Protein AF-0000000082937494 (afdb_homodimer)

Radius of gyration: 24.28 Å; Cα contacts (8 Å, |Δi|>4): 552; chains: 2; bounding box: 43×97×60 Å

Solvent-accessible surface area (backbone atoms only — not comparable to full-atom values): 18498 Å² total; per-residue (Å²): 110,79,41,78,42,76,60,49,74,92,43,45,63,24,52,50,42,45,44,39,56,51,49,50,72,43,12,52,81,70,67,52,70,48,47,96,59,35,40,68,70,65,92,66,58,65,48,50,74,67,40,88,44,36,46,44,23,34,29,29,44,80,91,34,70,41,35,35,41,25,39,28,54,44,82,95,50,98,32,40,33,31,66,72,49,75,47,65,39,64,50,51,54,91,68,55,49,62,53,56,50,50,52,52,56,48,69,76,51,73,40,35,36,42,43,71,33,59,64,83,40,55,67,57,45,54,49,49,53,52,44,50,33,64,74,45,73,60,56,59,49,73,49,66,49,98,81,51,22,45,34,40,36,39,66,70,52,86,67,75,74,76,63,81,126,109,79,43,78,42,76,60,50,75,91,42,46,62,25,51,51,42,44,44,38,56,52,48,50,71,43,12,53,83,71,67,52,68,49,47,94,58,35,40,69,71,66,91,66,58,65,47,50,73,68,40,88,44,35,47,43,23,36,28,29,44,79,89,34,71,40,35,36,41,25,38,29,54,43,81,95,49,98,33,40,33,33,65,74,47,75,48,66,38,64,50,50,53,92,67,55,49,62,52,54,49,50,51,51,56,48,69,74,51,73,38,33,35,42,43,72,32,60,64,84,40,56,69,57,43,54,50,49,53,54,45,49,33,64,72,45,72,61,55,59,49,74,50,66,49,96,82,51,22,45,35,40,36,40,67,70,51,86,67,75,72,78,62,79,126

Secondary structure (DSSP, 8-state):
-EEEEEPPGGGHHHHHHHHHHHHHHHHHHHTPPP-TTS----TTTTHHHH-TTEEEEEEEETTEEEEEEEEEE-TTSS-SEEEEEEEE-GGGTTTTHHHHHHHHHHHHS-SEEEEEE-TT-HHHHHHHHHHHHHHTTT--EEEE-TT--EEEEEE-S--TT----/-EEEEEPPGGGHHHHHHHHHHHHHHHHHHHTPPP-TTS----TTTTHHHH-TTEEEEEEEETTEEEEEEEEEE-SSSS-SEEEEEEEE-GGGTTTTHHHHHHHHHHHHS-SEEEEEE-TT-HHHHHHHHHHHHHHTTT--EEEE-TT--EEEEEE-S--TT----

pLDDT: mean 93.08, std 11.97, range [28.56, 98.88]

Sequence (330 aa):
MVQLREVMVKEKEVLANLLEYYVYEFSPILKLDVSSEGKYGFNRIDDYFINPNLHPYFIIYDGNIAGFSIVERVLDKEFDFRIDQFFILKRYGSLGLGHDAALKSFDLYRGKWKITQTETNYRAQSFWRKTIKLYTDNKFEEYYDEQRRSVQTFVNMEIEGEKVCMVQLREVMVKEKEVLANLLEYYVYEFSPILKLDVSSEGKYGFNRIDDYFINPNLHPYFIIYDGNIAGFSIVERVLDKEFDFRIDQFFILKRYGSLGLGHDAALKSFDLYRGKWKITQTETNYRAQSFWRKTIKLYTDNKFEEYYDEQRRSVQTFVNMEIEGEKVC

Structure (mmCIF, N/CA/C/O backbone):
data_AF-0000000082937494-model_v1
#
loop_
_entity.id
_entity.type
_entity.pdbx_description
1 polymer 'GNAT family N-acetyltransferase'
#
loop_
_atom_site.group_PDB
_atom_site.id
_atom_site.type_symbol
_atom_site.label_atom_id
_atom_site.label_alt_id
_atom_site.label_comp_id
_atom_site.label_asym_id
_atom_site.label_entity_id
_atom_site.label_seq_id
_atom_site.pdbx_PDB_ins_code
_atom_site.Cartn_x
_atom_site.Cartn_y
_atom_site.Cartn_z
_atom_site.occupancy
_atom_site.B_iso_or_equiv
_atom_site.auth_seq_id
_atom_site.auth_comp_id
_atom_site.auth_asym_id
_atom_site.auth_atom_id
_atom_site.pdbx_PDB_model_num
ATOM 1 N N . MET A 1 1 ? 17.109 14.977 6.719 1 86.69 1 MET A N 1
ATOM 2 C CA . MET A 1 1 ? 16.172 15.852 7.422 1 86.69 1 MET A CA 1
ATOM 3 C C . MET A 1 1 ? 14.836 15.922 6.684 1 86.69 1 MET A C 1
ATOM 5 O O . MET A 1 1 ? 14.797 15.836 5.453 1 86.69 1 MET A O 1
ATOM 9 N N . VAL A 1 2 ? 13.688 16 7.363 1 95 2 VAL A N 1
ATOM 10 C CA . VAL A 1 2 ? 12.344 16.047 6.801 1 95 2 VAL A CA 1
ATOM 11 C C . VAL A 1 2 ? 12.023 17.453 6.32 1 95 2 VAL A C 1
ATOM 13 O O . VAL A 1 2 ? 12.336 18.438 7.004 1 95 2 VAL A O 1
ATOM 16 N N . GLN A 1 3 ? 11.523 17.562 5.133 1 97.19 3 GLN A N 1
ATOM 17 C CA . GLN A 1 3 ? 11.062 18.828 4.574 1 97.19 3 GLN A CA 1
ATOM 18 C C . GLN A 1 3 ? 9.633 18.703 4.047 1 97.19 3 GLN A C 1
ATOM 20 O O . GLN A 1 3 ? 9.227 17.641 3.588 1 97.19 3 GLN A O 1
ATOM 25 N N . LEU A 1 4 ? 8.898 19.797 4.207 1 98.5 4 LEU A N 1
ATOM 26 C CA . LEU A 1 4 ? 7.594 19.891 3.557 1 98.5 4 LEU A CA 1
ATOM 27 C C . LEU A 1 4 ? 7.668 20.797 2.334 1 98.5 4 LEU A C 1
ATOM 29 O O . LEU A 1 4 ? 8.148 21.938 2.424 1 98.5 4 LEU A O 1
ATOM 33 N N . ARG A 1 5 ? 7.27 20.266 1.233 1 98.62 5 ARG A N 1
ATOM 34 C CA . ARG A 1 5 ? 7.23 21.047 -0.001 1 98.62 5 ARG A CA 1
ATOM 35 C C . ARG A 1 5 ? 5.816 21.094 -0.569 1 98.62 5 ARG A C 1
ATOM 37 O O . ARG A 1 5 ? 5.195 20.062 -0.804 1 98.62 5 ARG A O 1
ATOM 44 N N . GLU A 1 6 ? 5.379 22.297 -0.806 1 98.44 6 GLU A N 1
ATOM 45 C CA . GLU A 1 6 ? 4.027 22.453 -1.338 1 98.44 6 GLU A CA 1
ATOM 46 C C . GLU A 1 6 ? 3.861 21.703 -2.65 1 98.44 6 GLU A C 1
ATOM 48 O O . GLU A 1 6 ? 4.754 21.703 -3.498 1 98.44 6 GLU A O 1
ATOM 53 N N . VAL A 1 7 ? 2.74 21.062 -2.83 1 98.75 7 VAL A N 1
ATOM 54 C CA . VAL A 1 7 ? 2.432 20.359 -4.074 1 98.75 7 VAL A CA 1
ATOM 55 C C . VAL A 1 7 ? 1.873 21.344 -5.098 1 98.75 7 VAL A C 1
ATOM 57 O O . VAL A 1 7 ? 0.849 21.984 -4.855 1 98.75 7 VAL A O 1
ATOM 60 N N . MET A 1 8 ? 2.531 21.438 -6.164 1 97.81 8 MET A N 1
ATOM 61 C CA . MET A 1 8 ? 2.051 22.312 -7.23 1 97.81 8 MET A CA 1
ATOM 62 C C . MET A 1 8 ? 0.963 21.625 -8.055 1 97.81 8 MET A C 1
ATOM 64 O O . MET A 1 8 ? 0.886 20.391 -8.078 1 97.81 8 MET A O 1
ATOM 68 N N . VAL A 1 9 ? 0.19 22.422 -8.719 1 97.75 9 VAL A N 1
ATOM 69 C CA . VAL A 1 9 ? -0.911 21.891 -9.516 1 97.75 9 VAL A CA 1
ATOM 70 C C . VAL A 1 9 ? -0.372 20.922 -10.57 1 97.75 9 VAL A C 1
ATOM 72 O O . VAL A 1 9 ? -0.996 19.906 -10.859 1 97.75 9 VAL A O 1
ATOM 75 N N . LYS A 1 10 ? 0.76 21.203 -11.156 1 97.94 10 LYS A N 1
ATOM 76 C CA . LYS A 1 10 ? 1.356 20.359 -12.188 1 97.94 10 LYS A CA 1
ATOM 77 C C . LYS A 1 10 ? 1.769 19 -11.617 1 97.94 10 LYS A C 1
ATOM 79 O O . LYS A 1 10 ? 2.061 18.078 -12.367 1 97.94 10 LYS A O 1
ATOM 84 N N . GLU A 1 11 ? 1.86 18.875 -10.273 1 98.56 11 GLU A N 1
ATOM 85 C CA . GLU A 1 11 ? 2.26 17.641 -9.609 1 98.56 11 GLU A CA 1
ATOM 86 C C . GLU A 1 11 ? 1.046 16.891 -9.086 1 98.56 11 GLU A C 1
ATOM 88 O O . GLU A 1 11 ? 1.188 15.953 -8.289 1 98.56 11 GLU A O 1
ATOM 93 N N . LYS A 1 12 ? -0.139 17.281 -9.555 1 98.38 12 LYS A N 1
ATOM 94 C CA . LYS A 1 12 ? -1.383 16.656 -9.109 1 98.38 12 LYS A CA 1
ATOM 95 C C . LYS A 1 12 ? -1.35 15.148 -9.312 1 98.38 12 LYS A C 1
ATOM 97 O O . LYS A 1 12 ? -1.781 14.391 -8.438 1 98.38 12 LYS A O 1
ATOM 102 N N . GLU A 1 13 ? -0.812 14.758 -10.43 1 98.06 13 GLU A N 1
ATOM 103 C CA . GLU A 1 13 ? -0.786 13.328 -10.734 1 98.06 13 GLU A CA 1
ATOM 104 C C . GLU A 1 13 ? 0.157 12.586 -9.797 1 98.06 13 GLU A C 1
ATOM 106 O O . GLU A 1 1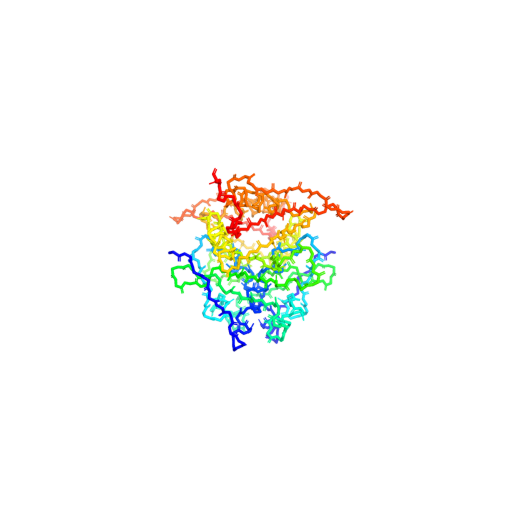3 ? -0.091 11.422 -9.453 1 98.06 13 GLU A O 1
ATOM 111 N N . VAL A 1 14 ? 1.253 13.219 -9.398 1 98.69 14 VAL A N 1
ATOM 112 C CA . VAL A 1 14 ? 2.172 12.625 -8.43 1 98.69 14 VAL A CA 1
ATOM 113 C C . VAL A 1 14 ? 1.444 12.375 -7.109 1 98.69 14 VAL A C 1
ATOM 115 O O . VAL A 1 14 ? 1.52 11.281 -6.547 1 98.69 14 VAL A O 1
ATOM 118 N N . LEU A 1 15 ? 0.701 13.398 -6.676 1 98.81 15 LEU A N 1
ATOM 119 C CA . LEU A 1 15 ? -0.072 13.25 -5.449 1 98.81 15 LEU A CA 1
ATOM 120 C C . LEU A 1 15 ? -1.134 12.172 -5.598 1 98.81 15 LEU A C 1
ATOM 122 O O . LEU A 1 15 ? -1.359 11.383 -4.672 1 98.81 15 LEU A O 1
ATOM 126 N N . ALA A 1 16 ? -1.762 12.125 -6.742 1 98.62 16 ALA A N 1
ATOM 127 C CA . ALA A 1 16 ? -2.773 11.102 -7.008 1 98.62 16 ALA A CA 1
ATOM 128 C C . ALA A 1 16 ? -2.191 9.703 -6.859 1 98.62 16 ALA A C 1
ATOM 130 O O . ALA A 1 16 ? -2.83 8.812 -6.293 1 98.62 16 ALA A O 1
ATOM 131 N N . ASN A 1 17 ? -1.01 9.531 -7.355 1 98.56 17 ASN A N 1
ATOM 132 C CA . ASN A 1 17 ? -0.353 8.227 -7.254 1 98.56 17 ASN A CA 1
ATOM 133 C C . ASN A 1 17 ? -0.04 7.871 -5.805 1 98.56 17 ASN A C 1
ATOM 135 O O . ASN A 1 17 ? -0.198 6.719 -5.398 1 98.56 17 ASN A O 1
ATOM 139 N N . LEU A 1 18 ? 0.341 8.836 -5.035 1 98.81 18 LEU A N 1
ATOM 140 C CA . LEU A 1 18 ? 0.588 8.594 -3.617 1 98.81 18 LEU A CA 1
ATOM 141 C C . LEU A 1 18 ? -0.712 8.289 -2.883 1 98.81 18 LEU A C 1
ATOM 143 O O . LEU A 1 18 ? -0.735 7.445 -1.981 1 98.81 18 LEU A O 1
ATOM 147 N N . LEU A 1 19 ? -1.746 8.984 -3.295 1 98.62 19 LEU A N 1
ATOM 148 C CA . LEU A 1 19 ? -3.041 8.789 -2.652 1 98.62 19 LEU A CA 1
ATOM 149 C C . LEU A 1 19 ? -3.561 7.375 -2.898 1 98.62 19 LEU A C 1
ATOM 151 O O . LEU A 1 19 ? -4.332 6.844 -2.096 1 98.62 19 LEU A O 1
ATOM 155 N N . GLU A 1 20 ? -3.137 6.711 -3.98 1 98.56 20 GLU A N 1
ATOM 156 C CA . GLU A 1 20 ? -3.5 5.316 -4.211 1 98.56 20 GLU A CA 1
ATOM 157 C C . GLU A 1 20 ? -2.988 4.422 -3.088 1 98.56 20 GLU A C 1
ATOM 159 O O . GLU A 1 20 ? -3.705 3.535 -2.619 1 98.56 20 GLU A O 1
ATOM 164 N N . TYR A 1 21 ? -1.752 4.617 -2.656 1 98.5 21 TYR A N 1
ATOM 165 C CA . TYR A 1 21 ? -1.196 3.83 -1.561 1 98.5 21 TYR A CA 1
ATOM 166 C C . TYR A 1 21 ? -1.92 4.129 -0.253 1 98.5 21 TYR A C 1
ATOM 168 O O . TYR A 1 21 ? -2.117 3.236 0.574 1 98.5 21 TYR A O 1
ATOM 176 N N . TYR A 1 22 ? -2.289 5.41 -0.131 1 97.56 22 TYR A N 1
ATOM 177 C CA . TYR A 1 22 ? -3.02 5.859 1.049 1 97.56 22 TYR A CA 1
ATOM 178 C C . TYR A 1 22 ? -4.359 5.137 1.167 1 97.56 22 TYR A C 1
ATOM 180 O O . TYR A 1 22 ? -4.68 4.582 2.219 1 97.56 22 TYR A O 1
ATOM 188 N N . VAL A 1 23 ? -5.086 5.148 0.111 1 97.75 23 VAL A N 1
ATOM 189 C CA . VAL A 1 23 ? -6.387 4.48 0.103 1 97.75 23 VAL A CA 1
ATOM 190 C C . VAL A 1 23 ? -6.195 2.977 0.277 1 97.75 23 VAL A C 1
ATOM 192 O O . VAL A 1 23 ? -6.957 2.328 0.997 1 97.75 23 VAL A O 1
ATOM 195 N N . TYR A 1 24 ? -5.176 2.387 -0.351 1 97.94 24 TYR A N 1
ATOM 196 C CA . TYR A 1 24 ? -4.82 0.978 -0.216 1 97.94 24 TYR A CA 1
ATOM 197 C C . TYR A 1 24 ? -4.641 0.599 1.248 1 97.94 24 TYR A C 1
ATOM 199 O O . TYR A 1 24 ? -5.168 -0.419 1.702 1 97.94 24 TYR A O 1
ATOM 207 N N . GLU A 1 25 ? -3.957 1.443 2.004 1 95.44 25 GLU A N 1
ATOM 208 C CA . GLU A 1 25 ? -3.707 1.184 3.418 1 95.44 25 GLU A CA 1
ATOM 209 C C . GLU A 1 25 ? -5.004 1.224 4.223 1 95.44 25 GLU A C 1
ATOM 211 O O . GLU A 1 25 ? -5.141 0.516 5.223 1 95.44 25 GLU A O 1
ATOM 216 N N . PHE A 1 26 ? -6.012 1.982 3.775 1 93.94 26 PHE A N 1
ATOM 217 C CA . PHE A 1 26 ? -7.262 2.145 4.512 1 93.94 26 PHE A CA 1
ATOM 218 C C . PHE A 1 26 ? -8.32 1.17 4.004 1 93.94 26 PHE A C 1
ATOM 220 O O . PHE A 1 26 ? -9.367 1 4.633 1 93.94 26 PHE A O 1
ATOM 227 N N . SER A 1 27 ? -8 0.488 2.934 1 95.44 27 SER A N 1
ATOM 228 C CA . SER A 1 27 ? -8.984 -0.337 2.24 1 95.44 27 SER A CA 1
ATOM 229 C C . SER A 1 27 ? -9.531 -1.431 3.152 1 95.44 27 SER A C 1
ATOM 231 O O . SER A 1 27 ? -10.719 -1.766 3.09 1 95.44 27 SER A O 1
ATOM 233 N N . PRO A 1 28 ? -8.766 -2.037 4.105 1 91.94 28 PRO A N 1
ATOM 234 C CA . PRO A 1 28 ? -9.375 -3.035 4.988 1 91.94 28 PRO A CA 1
ATOM 235 C C . PRO A 1 28 ? -10.414 -2.438 5.93 1 91.94 28 PRO A C 1
ATOM 237 O O . PRO A 1 28 ? -11.453 -3.055 6.18 1 91.94 28 PRO A O 1
ATOM 240 N N . ILE A 1 29 ? -10.148 -1.267 6.398 1 87.81 29 ILE A N 1
ATOM 241 C CA . ILE A 1 29 ? -11.016 -0.599 7.367 1 87.81 29 ILE A CA 1
ATOM 242 C C . ILE A 1 29 ? -12.289 -0.126 6.676 1 87.81 29 ILE A C 1
ATOM 244 O O . ILE A 1 29 ? -13.391 -0.298 7.207 1 87.81 29 ILE A O 1
ATOM 248 N N . LEU A 1 30 ? -12.195 0.387 5.512 1 90.44 30 LEU A N 1
ATOM 249 C CA . LEU A 1 30 ? -13.32 0.995 4.805 1 90.44 30 LEU A CA 1
ATOM 250 C C . LEU A 1 30 ? -13.945 0.007 3.822 1 90.44 30 LEU A C 1
ATOM 252 O O . LEU A 1 30 ? -14.945 0.315 3.178 1 90.44 30 LEU A O 1
ATOM 256 N N . LYS A 1 31 ? -13.312 -1.2 3.678 1 91.94 31 LYS A N 1
ATOM 257 C CA . LYS A 1 31 ? -13.781 -2.266 2.799 1 91.94 31 LYS A CA 1
ATOM 258 C C . LYS A 1 31 ? -13.883 -1.785 1.354 1 91.94 31 LYS A C 1
ATOM 260 O O . LYS A 1 31 ? -14.922 -1.948 0.711 1 91.94 31 LYS A O 1
ATOM 265 N N . LEU A 1 32 ? -12.828 -1.189 0.919 1 95.31 32 LEU A N 1
ATOM 266 C CA . LEU A 1 32 ? -12.781 -0.624 -0.425 1 95.31 32 LEU A CA 1
ATOM 267 C C . LEU A 1 32 ? -12.172 -1.616 -1.411 1 95.31 32 LEU A C 1
ATOM 269 O O . LEU A 1 32 ? -11.172 -2.273 -1.101 1 95.31 32 LEU A O 1
ATOM 273 N N . ASP A 1 33 ? -12.82 -1.74 -2.586 1 97 33 ASP A N 1
ATOM 274 C CA . ASP A 1 33 ? -12.297 -2.551 -3.68 1 97 33 ASP A CA 1
ATOM 275 C C . ASP A 1 33 ? -11.672 -1.675 -4.766 1 97 33 ASP A C 1
ATOM 277 O O . ASP A 1 33 ? -12.062 -0.518 -4.934 1 97 33 ASP A O 1
ATOM 281 N N . VAL A 1 34 ? -10.672 -2.25 -5.473 1 98.12 34 VAL A N 1
ATOM 282 C CA . VAL A 1 34 ? -10.148 -1.539 -6.637 1 98.12 34 VAL A CA 1
ATOM 283 C C . VAL A 1 34 ? -11.195 -1.518 -7.746 1 98.12 34 VAL A C 1
ATOM 285 O O . VAL A 1 34 ? -12.07 -2.385 -7.797 1 98.12 34 VAL A O 1
ATOM 288 N N . SER A 1 35 ? -11.109 -0.51 -8.609 1 97.56 35 SER A N 1
ATOM 289 C CA . SER A 1 35 ? -11.953 -0.421 -9.797 1 97.56 35 SER A CA 1
ATOM 290 C C . SER A 1 35 ? -11.508 -1.418 -10.859 1 97.56 35 SER A C 1
ATOM 292 O O . SER A 1 35 ? -10.562 -2.176 -10.656 1 97.56 35 SER A O 1
ATOM 294 N N . SER A 1 36 ? -12.203 -1.383 -12.016 1 96.56 36 SER A N 1
ATOM 295 C CA . SER A 1 36 ? -11.844 -2.23 -13.148 1 96.56 36 SER A CA 1
ATOM 296 C C . SER A 1 36 ? -10.477 -1.855 -13.711 1 96.56 36 SER A C 1
ATOM 298 O O . SER A 1 36 ? -9.891 -2.613 -14.492 1 96.56 36 SER A O 1
ATOM 300 N N . GLU A 1 37 ? -9.984 -0.704 -13.289 1 97.5 37 GLU A N 1
ATOM 301 C CA . GLU A 1 37 ? -8.672 -0.256 -13.75 1 97.5 37 GLU A CA 1
ATOM 302 C C . GLU A 1 37 ? -7.578 -0.662 -12.766 1 97.5 37 GLU A C 1
ATOM 304 O O . GLU A 1 37 ? -6.406 -0.332 -12.961 1 97.5 37 GLU A O 1
ATOM 309 N N . GLY A 1 38 ? -7.891 -1.352 -11.719 1 98.31 38 GLY A N 1
ATOM 310 C CA . GLY A 1 38 ? -6.914 -1.785 -10.734 1 98.31 38 GLY A CA 1
ATOM 311 C C . GLY A 1 38 ? -6.473 -0.673 -9.805 1 98.31 38 GLY A C 1
ATOM 312 O O . GLY A 1 38 ? -5.391 -0.744 -9.211 1 98.31 38 GLY A O 1
ATOM 313 N N . LYS A 1 39 ? -7.344 0.358 -9.703 1 98.31 39 LYS A N 1
ATOM 314 C CA . LYS A 1 39 ? -7.055 1.515 -8.859 1 98.31 39 LYS A CA 1
ATOM 315 C C . LYS A 1 39 ? -8.219 1.81 -7.918 1 98.31 39 LYS A C 1
ATOM 317 O O . LYS A 1 39 ? -9.352 1.387 -8.164 1 98.31 39 LYS A O 1
ATOM 322 N N . TYR A 1 40 ? -7.895 2.502 -6.895 1 97.88 40 TYR A N 1
ATOM 323 C CA . TYR A 1 40 ? -8.945 2.934 -5.98 1 97.88 40 TYR A CA 1
ATOM 324 C C . TYR A 1 40 ? -9.508 4.285 -6.398 1 97.88 40 TYR A C 1
ATOM 326 O O . TYR A 1 40 ? -10.727 4.477 -6.422 1 97.88 40 TYR A O 1
ATOM 334 N N . GLY A 1 41 ? -8.633 5.16 -6.703 1 95.62 41 GLY A N 1
ATOM 335 C CA . GLY A 1 41 ? -9.023 6.535 -6.977 1 95.62 41 GLY A CA 1
ATOM 336 C C . GLY A 1 41 ? -9.164 7.379 -5.723 1 95.62 41 GLY A C 1
ATOM 337 O O . GLY A 1 41 ? -9.109 6.855 -4.609 1 95.62 41 GLY A O 1
ATOM 338 N N . PHE A 1 42 ? -9.211 8.672 -5.969 1 95.06 42 PHE A N 1
ATOM 339 C CA . PHE A 1 42 ? -9.453 9.664 -4.93 1 95.06 42 PHE A CA 1
ATOM 340 C C . PHE A 1 42 ? -10.25 10.836 -5.477 1 95.06 42 PHE A C 1
ATOM 342 O O . PHE A 1 42 ? -9.688 11.758 -6.074 1 95.06 42 PHE A O 1
ATOM 349 N N . ASN A 1 43 ? -11.508 10.875 -5.215 1 91.56 43 ASN A N 1
ATOM 350 C CA . ASN A 1 43 ? -12.461 11.719 -5.93 1 91.56 43 ASN A CA 1
ATOM 351 C C . ASN A 1 43 ? -12.281 13.195 -5.574 1 91.56 43 ASN A C 1
ATOM 353 O O . ASN A 1 43 ? -12.602 14.07 -6.379 1 91.56 43 ASN A O 1
ATOM 357 N N . ARG A 1 44 ? -11.742 13.5 -4.445 1 94.5 44 ARG A N 1
ATOM 358 C CA . ARG A 1 44 ? -11.703 14.891 -3.99 1 94.5 44 ARG A CA 1
ATOM 359 C C . ARG A 1 44 ? -10.336 15.516 -4.27 1 94.5 44 ARG A C 1
ATOM 361 O O . ARG A 1 44 ? -10.016 16.578 -3.734 1 94.5 44 ARG A O 1
ATOM 368 N N . ILE A 1 45 ? -9.578 14.953 -5.168 1 97.06 45 ILE A N 1
ATOM 369 C CA . ILE A 1 45 ? -8.203 15.406 -5.324 1 97.06 45 ILE A CA 1
ATOM 370 C C . ILE A 1 45 ? -8.18 16.812 -5.906 1 97.06 45 ILE A C 1
ATOM 372 O O . ILE A 1 45 ? -7.328 17.641 -5.555 1 97.06 45 ILE A O 1
ATOM 376 N N . ASP A 1 46 ? -9.109 17.188 -6.762 1 97.06 46 ASP A N 1
ATOM 377 C CA . ASP A 1 46 ? -9.141 18.516 -7.379 1 97.06 46 ASP A CA 1
ATOM 378 C C . ASP A 1 46 ? -9.336 19.594 -6.324 1 97.06 46 ASP A C 1
ATOM 380 O O . ASP A 1 46 ? -8.867 20.734 -6.496 1 97.06 46 ASP A O 1
ATOM 384 N N . ASP A 1 47 ? -9.992 19.266 -5.281 1 97.69 47 ASP A N 1
ATOM 385 C CA . ASP A 1 47 ? -10.234 20.234 -4.211 1 97.69 47 ASP A CA 1
ATOM 386 C C . ASP A 1 47 ? -8.922 20.766 -3.645 1 97.69 47 ASP A C 1
ATOM 388 O O . ASP A 1 47 ? -8.852 21.906 -3.199 1 97.69 47 ASP A O 1
ATOM 392 N N . TYR A 1 48 ? -7.863 19.953 -3.73 1 98.19 48 TYR A N 1
ATOM 393 C CA . TYR A 1 48 ? -6.586 20.328 -3.129 1 98.19 48 TYR A CA 1
ATOM 394 C C . TYR A 1 48 ? -5.91 21.438 -3.926 1 98.19 48 TYR A C 1
ATOM 396 O O . TYR A 1 48 ? -4.961 22.062 -3.447 1 98.19 48 TYR A O 1
ATOM 404 N N . PHE A 1 49 ? -6.496 21.766 -5.066 1 97.62 49 PHE A N 1
ATOM 405 C CA . PHE A 1 49 ? -5.848 22.75 -5.922 1 97.62 49 PHE A CA 1
ATOM 406 C C . PHE A 1 49 ? -6.809 23.875 -6.277 1 97.62 49 PHE A C 1
ATOM 408 O O . PHE A 1 49 ? -6.41 24.875 -6.879 1 97.62 49 PHE A O 1
ATOM 415 N N . ILE A 1 50 ? -8.016 23.734 -5.902 1 97.19 50 ILE A N 1
ATOM 416 C CA . ILE A 1 50 ? -9.031 24.75 -6.191 1 97.19 50 ILE A CA 1
ATOM 417 C C . ILE A 1 50 ? -9.43 25.469 -4.902 1 97.19 50 ILE A C 1
ATOM 419 O O . ILE A 1 50 ? -9.609 26.688 -4.891 1 97.19 50 ILE A O 1
ATOM 423 N N . ASN A 1 51 ? -9.609 24.719 -3.846 1 97 51 ASN A N 1
ATOM 424 C CA . ASN A 1 51 ? -9.961 25.281 -2.541 1 97 51 ASN A CA 1
ATOM 425 C C . ASN A 1 51 ? -8.75 25.906 -1.858 1 97 51 ASN A C 1
ATOM 427 O O . ASN A 1 51 ? -7.805 25.219 -1.488 1 97 51 ASN A O 1
ATOM 431 N N . PRO A 1 52 ? -8.766 27.203 -1.655 1 95.88 52 PRO A N 1
ATOM 432 C CA . PRO A 1 52 ? -7.602 27.891 -1.085 1 95.88 52 PRO A CA 1
ATOM 433 C C . PRO A 1 52 ? -7.363 27.531 0.38 1 95.88 52 PRO A C 1
ATOM 435 O O . PRO A 1 52 ? -6.32 27.875 0.943 1 95.88 52 PRO A O 1
ATOM 438 N N . ASN A 1 53 ? -8.273 26.812 1.045 1 96.69 53 ASN A N 1
ATOM 439 C CA . ASN A 1 53 ? -8.133 26.453 2.451 1 96.69 53 ASN A CA 1
ATOM 440 C C . ASN A 1 53 ? -7.461 25.094 2.611 1 96.69 53 ASN A C 1
ATOM 442 O O . ASN A 1 53 ? -7.195 24.656 3.732 1 96.69 53 ASN A O 1
ATOM 446 N N . LEU A 1 54 ? -7.254 24.406 1.555 1 98.06 54 LEU A N 1
ATOM 447 C CA . LEU A 1 54 ? -6.57 23.109 1.572 1 98.06 54 LEU A CA 1
ATOM 448 C C . LEU A 1 54 ? -5.148 23.25 1.035 1 98.06 54 LEU A C 1
ATOM 450 O O . LEU A 1 54 ? -4.941 23.766 -0.063 1 98.06 54 LEU A O 1
ATOM 454 N N . HIS A 1 55 ? -4.211 22.812 1.829 1 98.19 55 HIS A N 1
ATOM 455 C CA . HIS A 1 55 ? -2.799 23 1.501 1 98.19 55 HIS A CA 1
ATOM 456 C C . HIS A 1 55 ? -2.066 21.656 1.491 1 98.19 55 HIS A C 1
ATOM 458 O O . HIS A 1 55 ? -1.633 21.172 2.539 1 98.19 55 HIS A O 1
ATOM 464 N N . PRO A 1 56 ? -1.896 21.047 0.323 1 98.81 56 PRO A N 1
ATOM 465 C CA . PRO A 1 56 ? -1.158 19.781 0.236 1 98.81 56 PRO A CA 1
ATOM 466 C C . PRO A 1 56 ? 0.355 19.984 0.205 1 98.81 56 PRO A C 1
ATOM 468 O O . PRO A 1 56 ? 0.849 20.875 -0.492 1 98.81 56 PRO A O 1
ATOM 471 N N . TYR A 1 57 ? 1.055 19.188 0.974 1 98.88 57 TYR A N 1
ATOM 472 C CA . TYR A 1 57 ? 2.514 19.172 1.005 1 98.88 57 TYR A CA 1
ATOM 473 C C . TYR A 1 57 ? 3.045 17.766 0.767 1 98.88 57 TYR A C 1
ATOM 475 O O . TYR A 1 57 ? 2.494 16.797 1.283 1 98.88 57 TYR A O 1
ATOM 483 N N . PHE A 1 58 ? 4.078 17.688 -0.098 1 98.88 58 PHE A N 1
ATOM 484 C CA . PHE A 1 58 ? 4.891 16.484 -0.072 1 98.88 58 PHE A CA 1
ATOM 485 C C . PHE A 1 58 ? 5.789 16.453 1.16 1 98.88 58 PHE A C 1
ATOM 487 O O . PHE A 1 58 ? 6.34 17.484 1.554 1 98.88 58 PHE A O 1
ATOM 494 N N . ILE A 1 59 ? 5.906 15.344 1.769 1 98.44 59 ILE A N 1
ATOM 495 C CA . ILE A 1 59 ? 6.941 15.094 2.764 1 98.44 59 ILE A CA 1
ATOM 496 C C . ILE A 1 59 ? 8.195 14.562 2.076 1 98.44 59 ILE A C 1
ATOM 498 O O . ILE A 1 59 ? 8.164 13.508 1.434 1 98.44 59 ILE A O 1
ATOM 502 N N . ILE A 1 60 ? 9.273 15.312 2.182 1 98.19 60 ILE A N 1
ATOM 503 C CA . ILE A 1 60 ? 10.531 14.961 1.531 1 98.19 60 ILE A CA 1
ATOM 504 C C . ILE A 1 60 ? 11.555 14.531 2.58 1 98.19 60 ILE A C 1
ATOM 506 O O . ILE A 1 60 ? 11.742 15.211 3.594 1 98.19 60 ILE A O 1
ATOM 510 N N . TYR A 1 61 ? 12.133 13.391 2.371 1 96.69 61 TYR A N 1
ATOM 511 C CA . TYR A 1 61 ? 13.188 12.875 3.234 1 96.69 61 TYR A CA 1
ATOM 512 C C . TYR A 1 61 ? 14.422 12.5 2.424 1 96.69 61 TYR A C 1
ATOM 514 O O . TYR A 1 61 ? 14.359 11.625 1.561 1 96.69 61 TYR A O 1
ATOM 522 N N . ASP A 1 62 ? 15.516 13.141 2.695 1 93.19 62 ASP A N 1
ATOM 523 C CA . ASP A 1 62 ? 16.766 12.914 1.988 1 93.19 62 ASP A CA 1
ATOM 524 C C . ASP A 1 62 ? 16.578 13.016 0.477 1 93.19 62 ASP A C 1
ATOM 526 O O . ASP A 1 62 ? 17.016 12.141 -0.271 1 93.19 62 ASP A O 1
ATOM 530 N N . GLY A 1 63 ? 15.766 13.953 0.065 1 95.06 63 GLY A N 1
ATOM 531 C CA . GLY A 1 63 ? 15.586 14.273 -1.343 1 95.06 63 GLY A CA 1
ATOM 532 C C . GLY A 1 63 ? 14.531 13.414 -2.016 1 95.06 63 GLY A C 1
ATOM 533 O O . GLY A 1 63 ? 14.203 13.625 -3.188 1 95.06 63 GLY A O 1
ATOM 534 N N . ASN A 1 64 ? 13.953 12.453 -1.273 1 97.12 64 ASN A N 1
ATOM 535 C CA . ASN A 1 64 ? 12.945 11.555 -1.83 1 97.12 64 ASN A CA 1
ATOM 536 C C . ASN A 1 64 ? 11.562 11.828 -1.245 1 97.12 64 ASN A C 1
ATOM 538 O O . ASN A 1 64 ? 11.438 12.227 -0.083 1 97.12 64 ASN A O 1
ATOM 542 N N . ILE A 1 65 ? 10.531 11.68 -2.152 1 98.31 65 ILE A N 1
ATOM 543 C CA . ILE A 1 65 ? 9.172 11.766 -1.643 1 98.31 65 ILE A CA 1
ATOM 544 C C . ILE A 1 65 ? 8.914 10.633 -0.653 1 98.31 65 ILE A C 1
ATOM 546 O O . ILE A 1 65 ? 9.102 9.461 -0.985 1 98.31 65 ILE A O 1
ATOM 550 N N . ALA A 1 66 ? 8.5 10.984 0.563 1 98.12 66 ALA A N 1
ATOM 551 C CA . ALA A 1 66 ? 8.297 10 1.623 1 98.12 66 ALA A CA 1
ATOM 552 C C . ALA A 1 66 ? 6.836 9.969 2.064 1 98.12 66 ALA A C 1
ATOM 554 O O . ALA A 1 66 ? 6.461 9.172 2.926 1 98.12 66 ALA A O 1
ATOM 555 N N . GLY A 1 67 ? 6.02 10.82 1.521 1 98.38 67 GLY A N 1
ATOM 556 C CA . GLY A 1 67 ? 4.609 10.891 1.864 1 98.38 67 GLY A CA 1
ATOM 557 C C . GLY A 1 67 ? 3.994 12.25 1.566 1 98.38 67 GLY A C 1
ATOM 558 O O . GLY A 1 67 ? 4.465 12.969 0.681 1 98.38 67 GLY A O 1
ATOM 559 N N . PHE A 1 68 ? 2.822 12.508 2.287 1 98.81 68 PHE A N 1
ATOM 560 C CA . PHE A 1 68 ? 2.193 13.812 2.111 1 98.81 68 PHE A CA 1
ATOM 561 C C . PHE A 1 68 ? 1.437 14.227 3.369 1 98.81 68 PHE A C 1
ATOM 563 O O . PHE A 1 68 ? 1.132 13.383 4.219 1 98.81 68 PHE A O 1
ATOM 570 N N . SER A 1 69 ? 1.291 15.461 3.531 1 98.69 69 SER A N 1
ATOM 571 C CA . SER A 1 69 ? 0.479 16.109 4.559 1 98.69 69 SER A CA 1
ATOM 572 C C . SER A 1 69 ? -0.43 17.172 3.955 1 98.69 69 SER A C 1
ATOM 574 O O . SER A 1 69 ? 0.039 18.078 3.256 1 98.69 69 SER A O 1
ATOM 576 N N . ILE A 1 70 ? -1.692 17.016 4.203 1 98.75 70 ILE A N 1
ATOM 577 C CA . ILE A 1 70 ? -2.641 18.016 3.711 1 98.75 70 ILE A CA 1
ATOM 578 C C . ILE A 1 70 ? -3.266 18.766 4.887 1 98.75 70 ILE A C 1
ATOM 580 O O . ILE A 1 70 ? -3.957 18.156 5.715 1 98.75 70 ILE A O 1
ATOM 584 N N . VAL A 1 71 ? -3.033 20.047 4.93 1 98.44 71 VAL A N 1
ATOM 585 C CA . VAL A 1 71 ? -3.531 20.891 6.008 1 98.44 71 VAL A CA 1
ATOM 586 C C . VAL A 1 71 ? -4.742 21.688 5.527 1 98.44 71 VAL A C 1
ATOM 588 O O . VAL A 1 71 ? -4.75 22.203 4.406 1 98.44 71 VAL A O 1
ATOM 591 N N . GLU A 1 72 ? -5.707 21.734 6.344 1 98.06 72 GLU A N 1
ATOM 592 C CA . GLU A 1 72 ? -6.91 22.5 6.043 1 98.06 72 GLU A CA 1
ATOM 593 C C . GLU A 1 72 ? -7.062 23.672 7 1 98.06 72 GLU A C 1
ATOM 595 O O . GLU A 1 72 ? -6.984 23.5 8.219 1 98.06 72 GLU A O 1
ATOM 600 N N . ARG A 1 73 ? -7.23 24.875 6.5 1 96.88 73 ARG A N 1
ATOM 601 C CA . ARG A 1 73 ? -7.688 26.031 7.266 1 96.88 73 ARG A CA 1
ATOM 602 C C . ARG A 1 73 ? -9.203 26.016 7.418 1 96.88 73 ARG A C 1
ATOM 604 O O . ARG A 1 73 ? -9.938 26.031 6.422 1 96.88 73 ARG A O 1
ATOM 611 N N . VAL A 1 74 ? -9.672 26.016 8.711 1 92.88 74 VAL A N 1
ATOM 612 C CA . VAL A 1 74 ? -11.102 25.906 8.969 1 92.88 74 VAL A CA 1
ATOM 613 C C . VAL A 1 74 ? -11.688 27.281 9.273 1 92.88 74 VAL A C 1
ATOM 615 O O . VAL A 1 74 ? -11.258 27.953 10.219 1 92.88 74 VAL A O 1
ATOM 618 N N . LEU A 1 75 ? -12.32 28.141 8.523 1 80.44 75 LEU A N 1
ATOM 619 C CA . LEU A 1 75 ? -12.758 29.531 8.617 1 80.44 75 LEU A CA 1
ATOM 620 C C . LEU A 1 75 ? -13.828 29.688 9.695 1 80.44 75 LEU A C 1
ATOM 622 O O . LEU A 1 75 ? -13.75 30.609 10.516 1 80.44 75 LEU A O 1
ATOM 626 N N . ASP A 1 76 ? -14.875 29.234 9.75 1 68.88 76 ASP A N 1
ATOM 627 C CA . ASP A 1 76 ? -16.016 29.547 10.609 1 68.88 76 ASP A CA 1
ATOM 628 C C . ASP A 1 76 ? -16.094 28.547 11.766 1 68.88 76 ASP A C 1
ATOM 630 O O . ASP A 1 76 ? -17.172 28.328 12.328 1 68.88 76 ASP A O 1
ATOM 634 N N . LYS A 1 77 ? -14.773 28.234 12.203 1 72.94 77 LYS A N 1
ATOM 635 C CA . LYS A 1 77 ? -14.875 27.203 13.227 1 72.94 77 LYS A CA 1
ATOM 636 C C . LYS A 1 77 ? -14.07 27.562 14.469 1 72.94 77 LYS A C 1
ATOM 638 O O . LYS A 1 77 ? -13.383 28.578 14.492 1 72.94 77 LYS A O 1
ATOM 643 N N . GLU A 1 78 ? -14.375 26.938 15.516 1 89.88 78 GLU A N 1
ATOM 644 C CA . GLU A 1 78 ? -13.695 27.016 16.797 1 89.88 78 GLU A CA 1
ATOM 645 C C . GLU A 1 78 ? -12.195 26.766 16.656 1 89.88 78 GLU A C 1
ATOM 647 O O . GLU A 1 78 ? -11.398 27.156 17.5 1 89.88 78 GLU A O 1
ATOM 652 N N . PHE A 1 79 ? -11.852 26.328 15.5 1 95 79 PHE A N 1
ATOM 653 C CA . PHE A 1 79 ? -10.461 25.969 15.266 1 95 79 PHE A CA 1
ATOM 654 C C . PHE A 1 79 ? -9.945 26.578 13.969 1 95 79 PHE A C 1
ATOM 656 O O . PHE A 1 79 ? -10.734 26.969 13.109 1 95 79 PHE A O 1
ATOM 663 N N . ASP A 1 80 ? -8.648 26.719 13.961 1 96.06 80 ASP A N 1
ATOM 664 C CA . ASP A 1 80 ? -8.023 27.375 12.812 1 96.06 80 ASP A CA 1
ATOM 665 C C . ASP A 1 80 ? -7.559 26.344 11.781 1 96.06 80 ASP A C 1
ATOM 667 O O . ASP A 1 80 ? -7.691 26.562 10.57 1 96.06 80 ASP A O 1
ATOM 671 N N . PHE A 1 81 ? -7.055 25.188 12.297 1 97.56 81 PHE A N 1
ATOM 672 C CA . PHE A 1 81 ? -6.395 24.25 11.391 1 97.56 81 PHE A CA 1
ATOM 673 C C . PHE A 1 81 ? -6.73 22.812 11.758 1 97.56 81 PHE A C 1
ATOM 675 O O . PHE A 1 81 ? -6.988 22.516 12.93 1 97.56 81 PHE A O 1
ATOM 682 N N . ARG A 1 82 ? -6.699 21.938 10.812 1 97.69 82 ARG A N 1
ATOM 683 C CA . ARG A 1 82 ? -6.777 20.484 10.992 1 97.69 82 ARG A CA 1
ATOM 684 C C . ARG A 1 82 ? -5.969 19.766 9.922 1 97.69 82 ARG A C 1
ATOM 686 O O . ARG A 1 82 ? -5.551 20.359 8.93 1 97.69 82 ARG A O 1
ATOM 693 N N . ILE A 1 83 ? -5.656 18.562 10.211 1 98 83 ILE A N 1
ATOM 694 C CA . ILE A 1 83 ? -5.09 17.672 9.203 1 98 83 ILE A CA 1
ATOM 695 C C . ILE A 1 83 ? -6.211 17.016 8.406 1 98 83 ILE A C 1
ATOM 697 O O . ILE A 1 83 ? -7.055 16.312 8.977 1 98 83 ILE A O 1
ATOM 701 N N . ASP A 1 84 ? -6.238 17.297 7.117 1 97.25 84 ASP A N 1
ATOM 702 C CA . ASP A 1 84 ? -7.203 16.625 6.254 1 97.25 84 ASP A CA 1
ATOM 703 C C . ASP A 1 84 ? -6.762 15.203 5.945 1 97.25 84 ASP A C 1
ATOM 705 O O . ASP A 1 84 ? -7.535 14.258 6.105 1 97.25 84 ASP A O 1
ATOM 709 N N . GLN A 1 85 ? -5.574 15.023 5.395 1 97 85 GLN A N 1
ATOM 710 C CA . GLN A 1 85 ? -4.938 13.734 5.156 1 97 85 GLN A CA 1
ATOM 711 C C . GLN A 1 85 ? -3.467 13.758 5.559 1 97 85 GLN A C 1
ATOM 713 O O . GLN A 1 85 ? -2.809 14.797 5.465 1 97 85 GLN A O 1
ATOM 718 N N . PHE A 1 86 ? -2.961 12.656 6.023 1 98 86 PHE A N 1
ATOM 719 C CA . PHE A 1 86 ? -1.566 12.484 6.414 1 98 86 PHE A CA 1
ATOM 720 C C . PHE A 1 86 ? -1.09 11.07 6.117 1 98 86 PHE A C 1
ATOM 722 O O . PHE A 1 86 ? -1.729 10.094 6.516 1 98 86 PHE A O 1
ATOM 729 N N . PHE A 1 87 ? 0.034 10.984 5.402 1 98.06 87 PHE A N 1
ATOM 730 C CA . PHE A 1 87 ? 0.449 9.656 4.961 1 98.06 87 PHE A CA 1
ATOM 731 C C . PHE A 1 87 ? 1.967 9.57 4.855 1 98.06 87 PHE A C 1
ATOM 733 O O . PHE A 1 87 ? 2.607 10.477 4.312 1 98.06 87 PHE A O 1
ATOM 740 N N . ILE A 1 88 ? 2.549 8.531 5.434 1 98 88 ILE A N 1
ATOM 741 C CA . ILE A 1 88 ? 3.953 8.164 5.281 1 98 88 ILE A CA 1
ATOM 742 C C . ILE A 1 88 ? 4.066 6.844 4.52 1 98 88 ILE A C 1
ATOM 744 O O . ILE A 1 88 ? 3.416 5.859 4.871 1 98 88 ILE A O 1
ATOM 748 N N . LEU A 1 89 ? 4.867 6.906 3.434 1 98.12 89 LEU A N 1
ATOM 749 C CA . LEU A 1 89 ? 5.09 5.68 2.676 1 98.12 89 LEU A CA 1
ATOM 750 C C . LEU A 1 89 ? 5.672 4.586 3.568 1 98.12 89 LEU A C 1
ATOM 752 O O . LEU A 1 89 ? 6.52 4.863 4.422 1 98.12 89 LEU A O 1
ATOM 756 N N . LYS A 1 90 ? 5.316 3.361 3.232 1 96.19 90 LYS A N 1
ATOM 757 C CA . LYS A 1 90 ? 5.617 2.205 4.07 1 96.19 90 LYS A CA 1
ATOM 758 C C . LYS A 1 90 ? 7.121 2.088 4.324 1 96.19 90 LYS A C 1
ATOM 760 O O . LYS A 1 90 ? 7.543 1.74 5.426 1 96.19 90 LYS A O 1
ATOM 765 N N . ARG A 1 91 ? 7.898 2.367 3.355 1 93.94 91 ARG A N 1
ATOM 766 C CA . ARG A 1 91 ? 9.352 2.281 3.479 1 93.94 91 ARG A CA 1
ATOM 767 C C . ARG A 1 91 ? 9.852 3.141 4.633 1 93.94 91 ARG A C 1
ATOM 769 O O . ARG A 1 91 ? 10.844 2.801 5.281 1 93.94 91 ARG A O 1
ATOM 776 N N . TYR A 1 92 ? 9.156 4.148 4.867 1 94.19 92 TYR A N 1
ATOM 777 C CA . TYR A 1 92 ? 9.625 5.133 5.836 1 94.19 92 TYR A CA 1
ATOM 778 C C . TYR A 1 92 ? 8.875 5 7.156 1 94.19 92 TYR A C 1
ATOM 780 O O . TYR A 1 92 ? 9 5.855 8.039 1 94.19 92 TYR A O 1
ATOM 788 N N . GLY A 1 93 ? 8.188 3.893 7.148 1 85.81 93 GLY A N 1
ATOM 789 C CA . GLY A 1 93 ? 7.461 3.646 8.391 1 85.81 93 GLY A CA 1
ATOM 790 C C . GLY A 1 93 ? 8.375 3.359 9.562 1 85.81 93 GLY A C 1
ATOM 791 O O . GLY A 1 93 ? 9.5 2.881 9.383 1 85.81 93 GLY A O 1
ATOM 792 N N . SER A 1 94 ? 8.125 3.752 10.703 1 77.19 94 SER A N 1
ATOM 793 C CA . SER A 1 94 ? 8.781 3.438 11.969 1 77.19 94 SER A CA 1
ATOM 794 C C . SER A 1 94 ? 10.102 4.188 12.117 1 77.19 94 SER A C 1
ATOM 796 O O . SER A 1 94 ? 10.898 3.877 13 1 77.19 94 SER A O 1
ATOM 798 N N . LEU A 1 95 ? 10.398 5.02 11.211 1 78.56 95 LEU A N 1
ATOM 799 C CA . LEU A 1 95 ? 11.641 5.777 11.297 1 78.56 95 LEU A CA 1
ATOM 800 C C . LEU A 1 95 ? 11.438 7.086 12.055 1 78.56 95 LEU A C 1
ATOM 802 O O . LEU A 1 95 ? 12.375 7.867 12.219 1 78.56 95 LEU A O 1
ATOM 806 N N . GLY A 1 96 ? 10.297 7.285 12.469 1 85.19 96 GLY A N 1
ATOM 807 C CA . GLY A 1 96 ? 10.031 8.539 13.156 1 85.19 96 GLY A CA 1
ATOM 808 C C . GLY A 1 96 ? 9.719 9.688 12.211 1 85.19 96 GLY A C 1
ATOM 809 O O . GLY A 1 96 ? 9.461 10.805 12.648 1 85.19 96 GLY A O 1
ATOM 810 N N . LEU A 1 97 ? 9.633 9.43 10.93 1 94.06 97 LEU A N 1
ATOM 811 C CA . LEU A 1 97 ? 9.422 10.461 9.914 1 94.06 97 LEU A CA 1
ATOM 812 C C . LEU A 1 97 ? 8.047 11.094 10.062 1 94.06 97 LEU A C 1
ATOM 814 O O . LEU A 1 97 ? 7.879 12.289 9.828 1 94.06 97 LEU A O 1
ATOM 818 N N . GLY A 1 98 ? 7.152 10.289 10.438 1 96.62 98 GLY A N 1
ATOM 819 C CA . GLY A 1 98 ? 5.809 10.797 10.641 1 96.62 98 GLY A CA 1
ATOM 820 C C . GLY A 1 98 ? 5.738 11.875 11.703 1 96.62 98 GLY A C 1
ATOM 821 O O . GLY A 1 98 ? 5.09 12.906 11.508 1 96.62 98 GLY A O 1
ATOM 822 N N . HIS A 1 99 ? 6.402 11.586 12.75 1 96.19 99 HIS A N 1
ATOM 823 C CA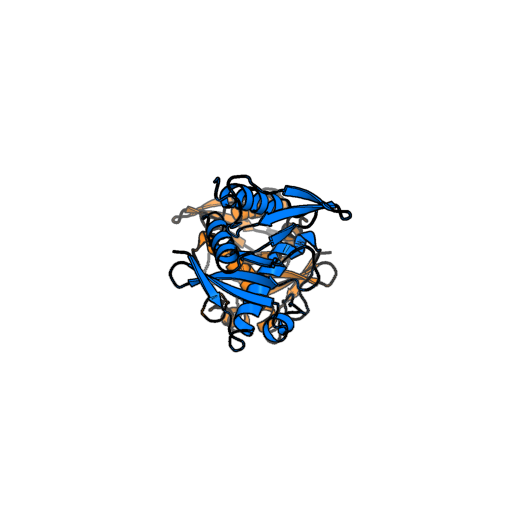 . HIS A 1 99 ? 6.465 12.555 13.844 1 96.19 99 HIS A CA 1
ATOM 824 C C . HIS A 1 99 ? 7.055 13.875 13.375 1 96.19 99 HIS A C 1
ATOM 826 O O . HIS A 1 99 ? 6.457 14.938 13.578 1 96.19 99 HIS A O 1
ATOM 832 N N . ASP A 1 100 ? 8.164 13.828 12.781 1 96.62 100 ASP A N 1
ATOM 833 C CA . ASP A 1 100 ? 8.852 15.023 12.297 1 96.62 100 ASP A CA 1
ATOM 834 C C . ASP A 1 100 ? 7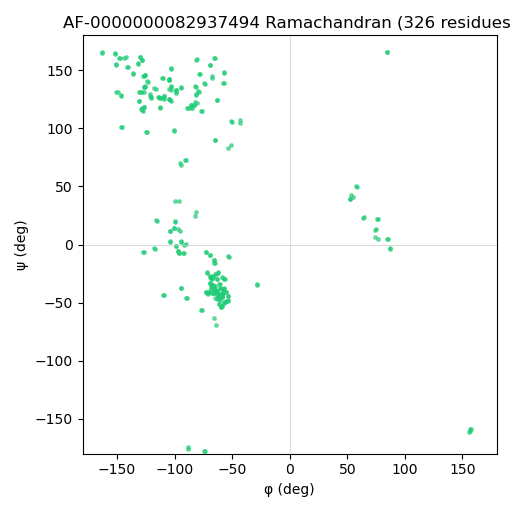.977 15.789 11.305 1 96.62 100 ASP A C 1
ATOM 836 O O . ASP A 1 100 ? 7.898 17.016 11.352 1 96.62 100 ASP A O 1
ATOM 840 N N . ALA A 1 101 ? 7.359 15.102 10.398 1 97.94 101 ALA A N 1
ATOM 841 C CA . ALA A 1 101 ? 6.512 15.719 9.383 1 97.94 101 ALA A CA 1
ATOM 842 C C . ALA A 1 101 ? 5.305 16.406 10.016 1 97.94 101 ALA A C 1
ATOM 844 O O . ALA A 1 101 ? 4.918 17.5 9.602 1 97.94 101 ALA A O 1
ATOM 845 N N . ALA A 1 102 ? 4.73 15.781 10.984 1 98.06 102 ALA A N 1
ATOM 846 C CA . ALA A 1 102 ? 3.604 16.375 11.703 1 98.06 102 ALA A CA 1
ATOM 847 C C . ALA A 1 102 ? 4.008 17.672 12.383 1 98.06 102 ALA A C 1
ATOM 849 O O . ALA A 1 102 ? 3.307 18.688 12.273 1 98.06 102 ALA A O 1
ATOM 850 N N . LEU A 1 103 ? 5.129 17.641 13.07 1 97.44 103 LEU A N 1
ATOM 851 C CA . LEU A 1 103 ? 5.613 18.844 13.75 1 97.44 103 LEU A CA 1
ATOM 852 C C . LEU A 1 103 ? 5.832 19.984 12.75 1 97.44 103 LEU A C 1
ATOM 854 O O . LEU A 1 103 ? 5.477 21.125 13.023 1 97.44 103 LEU A O 1
ATOM 858 N N . LYS A 1 104 ? 6.402 19.641 11.641 1 97.81 104 LYS A N 1
ATOM 859 C CA . LYS A 1 104 ? 6.637 20.656 10.617 1 97.81 104 LYS A CA 1
ATOM 860 C C . LYS A 1 104 ? 5.32 21.203 10.078 1 97.81 104 LYS A C 1
ATOM 862 O O . LYS A 1 104 ? 5.219 22.406 9.781 1 97.81 104 LYS A O 1
ATOM 867 N N . SER A 1 105 ? 4.348 20.344 9.922 1 98.25 105 SER A N 1
ATOM 868 C CA . SER A 1 105 ? 3.023 20.797 9.523 1 98.25 105 SER A CA 1
ATOM 869 C C . SER A 1 105 ? 2.461 21.797 10.531 1 98.25 105 SER A C 1
ATOM 871 O O . SER A 1 105 ? 1.938 22.844 10.148 1 98.25 105 SER A O 1
ATOM 873 N N . PHE A 1 106 ? 2.586 21.5 11.797 1 98 106 PHE A N 1
ATOM 874 C CA . PHE A 1 106 ? 2.119 22.391 12.859 1 98 106 PHE A CA 1
ATOM 875 C C . PHE A 1 106 ? 2.873 23.719 12.82 1 98 106 PHE A C 1
ATOM 877 O O . PHE A 1 106 ? 2.271 24.781 12.969 1 98 106 PHE A O 1
ATOM 884 N N . ASP A 1 107 ? 4.121 23.625 12.609 1 97.06 107 ASP A N 1
ATOM 885 C CA . ASP A 1 107 ? 4.98 24.812 12.672 1 97.06 107 ASP A CA 1
ATOM 886 C C . ASP A 1 107 ? 4.684 25.766 11.516 1 97.06 107 ASP A C 1
ATOM 888 O O . ASP A 1 107 ? 4.906 26.969 11.633 1 97.06 107 ASP A O 1
ATOM 892 N N . LEU A 1 108 ? 4.246 25.266 10.445 1 96.56 108 LEU A N 1
ATOM 893 C CA . LEU A 1 108 ? 3.938 26.078 9.281 1 96.56 108 LEU A CA 1
ATOM 894 C C . LEU A 1 108 ? 2.719 26.969 9.539 1 96.56 108 LEU A C 1
ATOM 896 O O . LEU A 1 108 ? 2.561 28.016 8.914 1 96.56 108 LEU A O 1
ATOM 900 N N . TYR A 1 109 ? 1.872 26.438 10.422 1 96 109 TYR A N 1
ATOM 901 C CA . TYR A 1 109 ? 0.616 27.125 10.68 1 96 109 TYR A CA 1
ATOM 902 C C . TYR A 1 109 ? 0.399 27.328 12.172 1 96 109 TYR A C 1
ATOM 904 O O . TYR A 1 109 ? 0.218 26.359 12.914 1 96 109 TYR A O 1
ATOM 912 N N . ARG A 1 110 ? 0.351 28.531 12.562 1 95.12 110 ARG A N 1
ATOM 913 C CA . ARG A 1 110 ? 0.158 28.8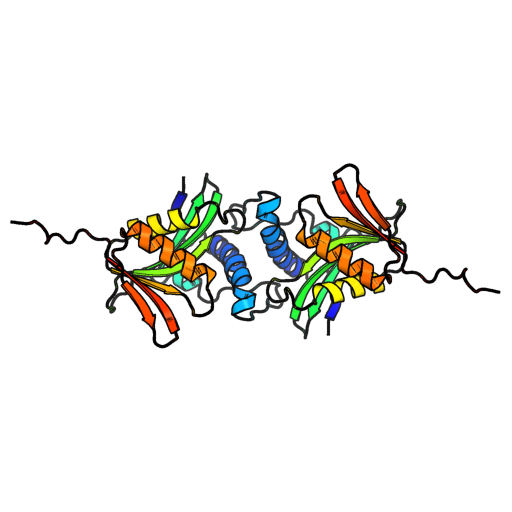44 13.969 1 95.12 110 ARG A CA 1
ATOM 914 C C . ARG A 1 110 ? -1.3 29.188 14.266 1 95.12 110 ARG A C 1
ATOM 916 O O . ARG A 1 110 ? -1.932 29.938 13.516 1 95.12 110 ARG A O 1
ATOM 923 N N . GLY A 1 111 ? -1.823 28.547 15.297 1 95.38 111 GLY A N 1
ATOM 924 C CA . GLY A 1 111 ? -3.209 28.766 15.68 1 95.38 111 GLY A CA 1
ATOM 925 C C . GLY A 1 111 ? -3.793 27.609 16.469 1 95.38 111 GLY A C 1
ATOM 926 O O . GLY A 1 111 ? -3.062 26.875 17.141 1 95.38 111 GLY A O 1
ATOM 927 N N . LYS A 1 112 ? -5.117 27.562 16.5 1 96.75 112 LYS A N 1
ATOM 928 C CA . LYS A 1 112 ? -5.844 26.5 17.188 1 96.75 112 LYS A CA 1
ATOM 929 C C . LYS A 1 112 ? -6.023 25.281 16.281 1 96.75 112 LYS A C 1
ATOM 931 O O . LYS A 1 112 ? -6.66 25.375 15.227 1 96.75 112 LYS A O 1
ATOM 936 N N . TRP A 1 113 ? -5.488 24.188 16.734 1 97.62 113 TRP A N 1
ATOM 937 C CA . TRP A 1 113 ? -5.516 22.953 15.945 1 97.62 113 TRP A CA 1
ATOM 938 C C . TRP A 1 113 ? -6.539 21.969 16.5 1 97.62 113 TRP A C 1
ATOM 940 O O . TRP A 1 113 ? -6.723 21.875 17.719 1 97.62 113 TRP A O 1
ATOM 950 N N . LYS A 1 114 ? -7.176 21.297 15.625 1 97.56 114 LYS A N 1
ATOM 951 C CA . LYS A 1 114 ? -8.016 20.141 15.945 1 97.56 114 LYS A CA 1
ATOM 952 C C . LYS A 1 114 ? -7.645 18.938 15.086 1 97.56 114 LYS A C 1
ATOM 954 O O . LYS A 1 114 ? -7.777 18.984 13.859 1 97.56 114 LYS A O 1
ATOM 959 N N . ILE A 1 115 ? -7.164 17.891 15.68 1 98.12 115 ILE A N 1
ATOM 960 C CA . ILE A 1 115 ? -6.777 16.656 15 1 98.12 115 ILE A CA 1
ATOM 961 C C . ILE A 1 115 ? -7.762 15.547 15.352 1 98.12 115 ILE A C 1
ATOM 963 O O . ILE A 1 115 ? -7.977 15.25 16.531 1 98.12 115 ILE A O 1
ATOM 967 N N . THR A 1 116 ? -8.32 14.938 14.312 1 97.12 116 THR A N 1
ATOM 968 C CA . THR A 1 116 ? -9.359 13.938 14.531 1 97.12 116 THR A CA 1
ATOM 969 C C . THR A 1 116 ? -9 12.625 13.852 1 97.12 116 THR A C 1
ATOM 971 O O . THR A 1 116 ? -8.5 12.609 12.727 1 97.12 116 THR A O 1
ATOM 974 N N . GLN A 1 117 ? -9.195 11.492 14.539 1 95.88 117 GLN A N 1
ATOM 975 C CA . GLN A 1 117 ? -9 10.156 13.992 1 95.88 117 GLN A CA 1
ATOM 976 C C . GLN A 1 117 ? -10.273 9.32 14.125 1 95.88 117 GLN A C 1
ATOM 978 O O . GLN A 1 117 ? -10.953 9.375 15.148 1 95.88 117 GLN A O 1
ATOM 983 N N . THR A 1 118 ? -10.539 8.578 13.141 1 91.94 118 THR A N 1
ATOM 984 C CA . THR A 1 118 ? -11.719 7.727 13.156 1 91.94 118 THR A CA 1
ATOM 985 C C . THR A 1 118 ? -11.602 6.652 14.234 1 91.94 118 THR A C 1
ATOM 987 O O . THR A 1 118 ? -10.5 6.336 14.68 1 91.94 118 THR A O 1
ATOM 990 N N . GLU A 1 119 ? -12.734 6.059 14.641 1 89.56 119 GLU A N 1
ATOM 991 C CA . GLU A 1 119 ? -12.883 5.168 15.789 1 89.56 119 GLU A CA 1
ATOM 992 C C . GLU A 1 119 ? -12.008 3.922 15.641 1 89.56 119 GLU A C 1
ATOM 994 O O . GLU A 1 119 ? -11.414 3.453 16.609 1 89.56 119 GLU A O 1
ATOM 999 N N . THR A 1 120 ? -11.867 3.416 14.516 1 88.38 120 THR A N 1
ATOM 1000 C CA . THR A 1 120 ? -11.234 2.111 14.352 1 88.38 120 THR A CA 1
ATOM 1001 C C . THR A 1 120 ? -9.773 2.266 13.945 1 88.38 120 THR A C 1
ATOM 1003 O O . THR A 1 120 ? -9.055 1.274 13.805 1 88.38 120 THR A O 1
ATOM 1006 N N . ASN A 1 121 ? -9.328 3.473 13.789 1 90.62 121 ASN A N 1
ATOM 1007 C CA . ASN A 1 121 ? -7.949 3.705 13.383 1 90.62 121 ASN A CA 1
ATOM 1008 C C . ASN A 1 121 ? -7.023 3.844 14.586 1 90.62 121 ASN A C 1
ATOM 1010 O O . ASN A 1 121 ? -6.473 4.918 14.828 1 90.62 121 ASN A O 1
ATOM 1014 N N . TYR A 1 122 ? -6.758 2.779 15.242 1 90.81 122 TYR A N 1
ATOM 1015 C CA . TYR A 1 122 ? -6.02 2.762 16.5 1 90.81 122 TYR A CA 1
ATOM 1016 C C . TYR A 1 122 ? -4.574 3.195 16.297 1 90.81 122 TYR A C 1
ATOM 1018 O O . TYR A 1 122 ? -3.996 3.871 17.156 1 90.81 122 TYR A O 1
ATOM 1026 N N . ARG A 1 123 ? -4.062 2.793 15.18 1 90.25 123 ARG A N 1
ATOM 1027 C CA . ARG A 1 123 ? -2.684 3.166 14.883 1 90.25 123 ARG A CA 1
ATOM 1028 C C . ARG A 1 123 ? -2.537 4.68 14.781 1 90.25 123 ARG A C 1
ATOM 1030 O O . ARG A 1 123 ? -1.612 5.258 15.359 1 90.25 123 ARG A O 1
ATOM 1037 N N . ALA A 1 124 ? -3.445 5.309 14.094 1 93.62 124 ALA A N 1
ATOM 1038 C CA . ALA A 1 124 ? -3.42 6.762 13.961 1 93.62 124 ALA A CA 1
ATOM 1039 C C . ALA A 1 124 ? -3.66 7.438 15.305 1 93.62 124 ALA A C 1
ATOM 1041 O O . ALA A 1 124 ? -3.002 8.43 15.633 1 93.62 124 ALA A O 1
ATOM 1042 N N . GLN A 1 125 ? -4.605 6.898 16.062 1 95.38 125 GLN A N 1
ATOM 1043 C CA . GLN A 1 125 ? -4.898 7.461 17.375 1 95.38 125 GLN A CA 1
ATOM 1044 C C . GLN A 1 125 ? -3.652 7.488 18.25 1 95.38 125 GLN A C 1
ATOM 1046 O O . GLN A 1 125 ? -3.334 8.516 18.859 1 95.38 125 GLN A O 1
ATOM 1051 N N . SER A 1 126 ? -2.998 6.371 18.328 1 95.62 126 SER A N 1
ATOM 1052 C CA . SER A 1 126 ? -1.775 6.289 19.125 1 95.62 126 SER A CA 1
ATOM 1053 C C . SER A 1 126 ? -0.708 7.238 18.594 1 95.62 126 SER A C 1
ATOM 1055 O O . SER A 1 126 ? -0.041 7.926 19.375 1 95.62 126 SER A O 1
ATOM 1057 N N . PHE A 1 127 ? -0.53 7.312 17.328 1 96.5 127 PHE A N 1
ATOM 1058 C CA . PHE A 1 127 ? 0.46 8.172 16.672 1 96.5 127 PHE A CA 1
ATOM 1059 C C . PHE A 1 127 ? 0.208 9.633 17.016 1 96.5 127 PHE A C 1
ATOM 1061 O O . PHE A 1 127 ? 1.117 10.344 17.453 1 96.5 127 PHE A O 1
ATOM 1068 N N . TRP A 1 128 ? -1.02 10.102 16.781 1 97.44 128 TRP A N 1
ATOM 1069 C CA . TRP A 1 128 ? -1.326 11.516 16.938 1 97.44 128 TRP A CA 1
ATOM 1070 C C . TRP A 1 128 ? -1.302 11.922 18.406 1 97.44 128 TRP A C 1
ATOM 1072 O O . TRP A 1 128 ? -0.799 12.992 18.75 1 97.44 128 TRP A O 1
ATOM 1082 N N . ARG A 1 129 ? -1.834 11.062 19.234 1 97.31 129 ARG A N 1
ATOM 1083 C CA . ARG A 1 129 ? -1.773 11.344 20.672 1 97.31 129 ARG A CA 1
ATOM 1084 C C . ARG A 1 129 ? -0.333 11.547 21.125 1 97.31 129 ARG A C 1
ATOM 1086 O O . ARG A 1 129 ? -0.019 12.539 21.797 1 97.31 129 ARG A O 1
ATOM 1093 N N . LYS A 1 130 ? 0.517 10.641 20.75 1 97.19 130 LYS A N 1
ATOM 1094 C CA . LYS A 1 130 ? 1.924 10.719 21.125 1 97.19 130 LYS A CA 1
ATOM 1095 C C . LYS A 1 130 ? 2.588 11.953 20.531 1 97.19 130 LYS A C 1
ATOM 1097 O O . LYS A 1 130 ? 3.324 12.664 21.219 1 97.19 130 LYS A O 1
ATOM 1102 N N . THR A 1 131 ? 2.375 12.195 19.312 1 97.75 131 THR A N 1
ATOM 1103 C CA . THR A 1 131 ? 2.982 13.305 18.578 1 97.75 131 THR A CA 1
ATOM 1104 C C . THR A 1 131 ? 2.561 14.641 19.172 1 97.75 131 THR A C 1
ATOM 1106 O O . THR A 1 131 ? 3.402 15.508 19.438 1 97.75 131 THR A O 1
ATOM 1109 N N . ILE A 1 132 ? 1.306 14.797 19.453 1 98.19 132 ILE A N 1
ATOM 1110 C CA . ILE A 1 132 ? 0.767 16.047 19.953 1 98.19 132 ILE A CA 1
ATOM 1111 C C . ILE A 1 132 ? 1.226 16.266 21.406 1 98.19 132 ILE A C 1
ATOM 1113 O O . ILE A 1 132 ? 1.548 17.391 21.797 1 98.19 132 ILE A O 1
ATOM 1117 N N . LYS A 1 133 ? 1.189 15.18 22.172 1 97.88 133 LYS A N 1
ATOM 1118 C CA . LYS A 1 133 ? 1.678 15.25 23.547 1 97.88 133 LYS A CA 1
ATOM 1119 C C . LYS A 1 133 ? 3.104 15.797 23.594 1 97.88 133 LYS A C 1
ATOM 1121 O O . LYS A 1 133 ? 3.398 16.703 24.359 1 97.88 133 LYS A O 1
ATOM 1126 N N . LEU A 1 134 ? 3.916 15.273 22.797 1 96.62 134 LEU A N 1
ATOM 1127 C CA . LEU A 1 134 ? 5.309 15.703 22.75 1 96.62 134 LEU A CA 1
ATOM 1128 C C . LEU A 1 134 ? 5.426 17.125 22.234 1 96.62 134 LEU A C 1
ATOM 1130 O O . LEU A 1 134 ? 6.172 17.938 22.781 1 96.62 134 LEU A O 1
ATOM 1134 N N . TYR A 1 135 ? 4.664 17.484 21.219 1 97.44 135 TYR A N 1
ATOM 1135 C CA . TYR A 1 135 ? 4.723 18.797 20.547 1 97.44 135 TYR A CA 1
ATOM 1136 C C . TYR A 1 135 ? 4.293 19.906 21.5 1 97.44 135 TYR A C 1
ATOM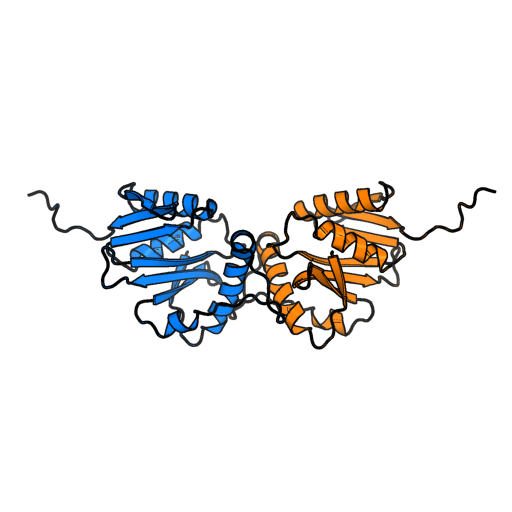 1138 O O . TYR A 1 135 ? 4.852 21 21.469 1 97.44 135 TYR A O 1
ATOM 1146 N N . THR A 1 136 ? 3.355 19.625 22.328 1 97.44 136 THR A N 1
ATOM 1147 C CA . THR A 1 136 ? 2.734 20.656 23.141 1 97.44 136 THR A CA 1
ATOM 1148 C C . THR A 1 136 ? 3.24 20.594 24.578 1 97.44 136 THR A C 1
ATOM 1150 O O . THR A 1 136 ? 2.762 21.328 25.453 1 97.44 136 THR A O 1
ATOM 1153 N N . ASP A 1 137 ? 4.164 19.703 24.828 1 96.62 137 ASP A N 1
ATOM 1154 C CA . ASP A 1 137 ? 4.598 19.438 26.188 1 96.62 137 ASP A CA 1
ATOM 1155 C C . ASP A 1 137 ? 3.404 19.125 27.094 1 96.62 137 ASP A C 1
ATOM 1157 O O . ASP A 1 137 ? 3.229 19.75 28.141 1 96.62 137 ASP A O 1
ATOM 1161 N N . ASN A 1 138 ? 2.521 18.312 26.484 1 96.44 138 ASN A N 1
ATOM 1162 C CA . ASN A 1 138 ? 1.362 17.75 27.172 1 96.44 138 ASN A CA 1
ATOM 1163 C C . ASN A 1 138 ? 0.275 18.797 27.391 1 96.44 138 ASN A C 1
ATOM 1165 O O . ASN A 1 138 ? -0.626 18.609 28.203 1 96.44 138 ASN A O 1
ATOM 1169 N N . LYS A 1 139 ? 0.416 19.906 26.75 1 96.94 139 LYS A N 1
ATOM 1170 C CA . LYS A 1 139 ? -0.599 20.938 26.844 1 96.94 139 LYS A CA 1
ATOM 1171 C C . LYS A 1 139 ? -1.609 20.844 25.703 1 96.94 139 LYS A C 1
ATOM 1173 O O . LYS A 1 139 ? -1.658 21.703 24.828 1 96.94 139 LYS A O 1
ATOM 1178 N N . PHE A 1 140 ? -2.393 19.859 25.672 1 97.94 140 PHE A N 1
ATOM 1179 C CA . PHE A 1 140 ? -3.473 19.656 24.719 1 97.94 140 PHE A CA 1
ATOM 1180 C C . PHE A 1 140 ? -4.68 19.016 25.406 1 97.94 140 PHE A C 1
ATOM 1182 O O . PHE A 1 140 ? -4.582 18.547 26.531 1 97.94 140 PHE A O 1
ATOM 1189 N N . GLU A 1 141 ? -5.789 19.109 24.828 1 97.75 141 GLU A N 1
ATOM 1190 C CA . GLU A 1 141 ? -7.004 18.422 25.266 1 97.75 141 GLU A CA 1
ATOM 1191 C C . GLU A 1 141 ? -7.332 17.234 24.375 1 97.75 141 GLU A C 1
ATOM 1193 O O . GLU A 1 141 ? -7.117 17.297 23.156 1 97.75 141 GLU A O 1
ATOM 1198 N N . GLU A 1 142 ? -7.801 16.172 24.938 1 97.62 142 GLU A N 1
ATOM 1199 C CA . GLU A 1 142 ? -8.219 14.984 24.188 1 97.62 142 GLU A CA 1
ATOM 1200 C C . GLU A 1 142 ? -9.609 14.523 24.625 1 97.62 142 GLU A C 1
ATOM 1202 O O . GLU A 1 142 ? -9.93 14.516 25.812 1 97.62 142 GLU A O 1
ATOM 1207 N N . TYR A 1 143 ? -10.422 14.289 23.703 1 97.12 143 TYR A N 1
ATOM 1208 C CA . TYR A 1 143 ? -11.766 13.781 24 1 97.12 143 TYR A CA 1
ATOM 1209 C C . TYR A 1 143 ? -12.289 12.953 22.828 1 97.12 143 TYR A C 1
ATOM 1211 O O . TYR A 1 143 ? -11.648 12.867 21.781 1 97.12 143 TYR A O 1
ATOM 1219 N N . TYR A 1 144 ? -13.312 12.203 23.047 1 95.69 144 TYR A N 1
ATOM 1220 C CA . TYR A 1 144 ? -14.039 11.5 22 1 95.69 144 TYR A CA 1
ATOM 1221 C C . TYR A 1 144 ? -15.305 12.258 21.594 1 95.69 144 TYR A C 1
ATOM 1223 O O . TYR A 1 144 ? -16.016 12.781 22.453 1 95.69 144 TYR A O 1
ATOM 1231 N N . ASP A 1 145 ? -15.469 12.375 20.281 1 93.88 145 ASP A N 1
ATOM 1232 C CA . ASP A 1 145 ? -16.641 13.133 19.844 1 93.88 145 ASP A CA 1
ATOM 1233 C C . ASP A 1 145 ? -17.859 12.219 19.703 1 93.88 145 ASP A C 1
ATOM 1235 O O . ASP A 1 145 ? -17.828 11.062 20.141 1 93.88 145 ASP A O 1
ATOM 1239 N N . GLU A 1 146 ? -18.953 12.75 19.234 1 90.75 146 GLU A N 1
ATOM 1240 C CA . GLU A 1 146 ? -20.25 12.055 19.188 1 90.75 146 GLU A CA 1
ATOM 1241 C C . GLU A 1 146 ? -20.172 10.812 18.297 1 90.75 146 GLU A C 1
ATOM 1243 O O . GLU A 1 146 ? -20.938 9.867 18.484 1 90.75 146 GLU A O 1
ATOM 1248 N N . GLN A 1 147 ? -19.266 10.781 17.391 1 91.81 147 GLN A N 1
ATOM 1249 C CA . GLN A 1 147 ? -19.094 9.648 16.5 1 91.81 147 GLN A CA 1
ATOM 1250 C C . GLN A 1 147 ? -18 8.711 17 1 91.81 147 GLN A C 1
ATOM 1252 O O . GLN A 1 147 ? -17.531 7.848 16.25 1 91.81 147 GLN A O 1
ATOM 1257 N N . ARG A 1 148 ? -17.641 8.969 18.266 1 90.25 148 ARG A N 1
ATOM 1258 C CA . ARG A 1 148 ? -16.625 8.164 18.938 1 90.25 148 ARG A CA 1
ATOM 1259 C C . ARG A 1 148 ? -15.273 8.297 18.25 1 90.25 148 ARG A C 1
ATOM 1261 O O . ARG A 1 148 ? -14.445 7.379 18.297 1 90.25 148 ARG A O 1
ATOM 1268 N N . ARG A 1 149 ? -15.117 9.336 17.578 1 93.94 149 ARG A N 1
ATOM 1269 C CA . ARG A 1 149 ? -13.797 9.656 17.047 1 93.94 149 ARG A CA 1
ATOM 1270 C C . ARG A 1 149 ? -12.898 10.234 18.125 1 93.94 149 ARG A C 1
ATOM 1272 O O . ARG A 1 149 ? -13.359 10.961 19.016 1 93.94 149 ARG A O 1
ATOM 1279 N N . SER A 1 150 ? -11.586 9.93 18.016 1 96.25 150 SER A N 1
ATOM 1280 C CA . SER A 1 150 ? -10.586 10.523 18.906 1 96.25 150 SER A CA 1
ATOM 1281 C C . SER A 1 150 ? -10.188 11.922 18.422 1 96.25 150 SER A C 1
ATOM 1283 O O . SER A 1 150 ? -9.867 12.117 17.25 1 96.25 150 SER A O 1
ATOM 1285 N N . VAL A 1 151 ? -10.242 12.875 19.359 1 97.38 151 VAL A N 1
ATOM 1286 C CA . VAL A 1 151 ? -9.969 14.258 18.984 1 97.38 151 VAL A CA 1
ATOM 1287 C C . VAL A 1 151 ? -8.898 14.836 19.922 1 97.38 151 VAL A C 1
ATOM 1289 O O . VAL A 1 151 ? -8.977 14.688 21.141 1 97.38 151 VAL A O 1
ATOM 1292 N N . GLN A 1 152 ? -7.91 15.445 19.375 1 98.31 152 GLN A N 1
ATOM 1293 C CA . GLN A 1 152 ? -6.949 16.266 20.109 1 98.31 152 GLN A CA 1
ATOM 1294 C C . GLN A 1 152 ? -7.008 17.719 19.672 1 98.31 152 GLN A C 1
ATOM 1296 O O . GLN A 1 152 ? -7.098 18 18.469 1 98.31 152 GLN A O 1
ATOM 1301 N N . THR A 1 153 ? -7.031 18.641 20.625 1 97.44 153 THR A N 1
ATOM 1302 C CA . THR A 1 153 ? -6.996 20.062 20.312 1 97.44 153 THR A CA 1
ATOM 1303 C C . THR A 1 153 ? -5.859 20.75 21.062 1 97.44 153 THR A C 1
ATOM 1305 O O . THR A 1 153 ? -5.539 20.375 22.188 1 97.44 153 THR A O 1
ATOM 1308 N N . PHE A 1 154 ? -5.266 21.75 20.438 1 97.81 154 PHE A N 1
ATOM 1309 C CA . PHE A 1 154 ? -4.184 22.5 21.062 1 97.81 154 PHE A CA 1
ATOM 1310 C C . PHE A 1 154 ? -3.965 23.828 20.344 1 97.81 154 PHE A C 1
ATOM 1312 O O . PHE A 1 154 ? -4.516 24.062 19.266 1 97.81 154 PHE A O 1
ATOM 1319 N N . VAL A 1 155 ? -3.23 24.688 21 1 96.19 155 VAL A N 1
ATOM 1320 C CA . VAL A 1 155 ? -2.859 25.984 20.469 1 96.19 155 VAL A CA 1
ATOM 1321 C C . VAL A 1 155 ? -1.338 26.109 20.422 1 96.19 155 VAL A C 1
ATOM 1323 O O . VAL A 1 155 ? -0.652 25.797 21.391 1 96.19 155 VAL A O 1
ATOM 1326 N N . ASN A 1 156 ? -0.799 26.469 19.281 1 95.5 156 ASN A N 1
ATOM 1327 C CA . ASN A 1 156 ? 0.654 26.562 19.188 1 95.5 156 ASN A CA 1
ATOM 1328 C C . ASN A 1 156 ? 1.108 28 18.938 1 95.5 156 ASN A C 1
ATOM 1330 O O . ASN A 1 156 ? 2.186 28.219 18.375 1 95.5 156 ASN A O 1
ATOM 1334 N N . MET A 1 157 ? 0.382 28.938 19.188 1 85.44 157 MET A N 1
ATOM 1335 C CA . MET A 1 157 ? 0.802 30.328 19.078 1 85.44 157 MET A CA 1
ATOM 1336 C C . MET A 1 157 ? 1.088 30.922 20.453 1 85.44 157 MET A C 1
ATOM 1338 O O . MET A 1 157 ? 0.545 30.469 21.453 1 85.44 157 MET A O 1
ATOM 1342 N N . GLU A 1 158 ? 2.334 31.672 20.578 1 69.44 158 GLU A N 1
ATOM 1343 C CA . GLU A 1 158 ? 2.619 32.375 21.828 1 69.44 158 GLU A CA 1
ATOM 1344 C C . GLU A 1 158 ? 1.442 33.25 22.234 1 69.44 158 GLU A C 1
ATOM 1346 O O . GLU A 1 158 ? 0.867 33.969 21.406 1 69.44 158 GLU A O 1
ATOM 1351 N N . ILE A 1 159 ? 0.736 32.844 23.203 1 55.69 159 ILE A N 1
ATOM 1352 C CA . ILE A 1 159 ? -0.265 33.75 23.781 1 55.69 159 ILE A CA 1
ATOM 1353 C C . ILE A 1 159 ? 0.424 34.938 24.422 1 55.69 159 ILE A C 1
ATOM 1355 O O . ILE A 1 159 ? 1.356 34.781 25.203 1 55.69 159 ILE A O 1
ATOM 1359 N N . GLU A 1 160 ? 0.672 36.031 23.719 1 47.41 160 GLU A N 1
ATOM 1360 C CA . GLU A 1 160 ? 1.226 37.281 24.281 1 47.41 160 GLU A CA 1
ATOM 1361 C C . GLU A 1 160 ? 0.848 37.438 25.75 1 47.41 160 GLU A C 1
ATOM 1363 O O . GLU A 1 160 ? 1.511 38.156 26.5 1 47.41 160 GLU A O 1
ATOM 1368 N N . GLY A 1 161 ? -0.242 37.031 26.219 1 43.75 161 GLY A N 1
ATOM 1369 C CA . GLY A 1 161 ? -0.641 37.594 27.516 1 43.75 161 GLY A CA 1
ATOM 1370 C C . GLY A 1 161 ? 0.249 37.125 28.656 1 43.75 161 GLY A C 1
ATOM 1371 O O . GLY A 1 161 ? 0.071 37.531 29.797 1 43.75 161 GLY A O 1
ATOM 1372 N N . GLU A 1 162 ? 0.872 36 28.641 1 42.09 162 GLU A N 1
ATOM 1373 C CA . GLU A 1 162 ? 1.419 35.656 29.938 1 42.09 162 GLU A CA 1
ATOM 1374 C C . GLU A 1 162 ? 2.754 36.344 30.188 1 42.09 162 GLU A C 1
ATOM 1376 O O . GLU A 1 162 ? 3.816 35.75 29.969 1 42.09 162 GLU A O 1
ATOM 1381 N N . LYS A 1 163 ? 2.996 37.469 29.531 1 40.16 163 LYS A N 1
ATOM 1382 C CA . LYS A 1 163 ? 4.008 38.312 30.156 1 40.16 163 LYS A CA 1
ATOM 1383 C C . LYS A 1 163 ? 3.672 38.594 31.625 1 40.16 163 LYS A C 1
ATOM 1385 O O . LYS A 1 163 ? 2.625 39.156 31.938 1 40.16 163 LYS A O 1
ATOM 1390 N N . VAL A 1 164 ? 3.975 37.719 32.594 1 36.09 164 VAL A N 1
ATOM 1391 C CA . VAL A 1 164 ? 3.975 38.094 34 1 36.09 164 VAL A CA 1
ATOM 1392 C C . VAL A 1 164 ? 4.648 39.438 34.156 1 36.09 164 VAL A C 1
ATOM 1394 O O . VAL A 1 164 ? 5.797 39.625 33.75 1 36.09 164 VAL A O 1
ATOM 1397 N N . CYS A 1 165 ? 3.76 40.469 34.375 1 28.56 165 CYS A N 1
ATOM 1398 C CA . CYS A 1 165 ? 4.203 41.656 35.062 1 28.56 165 CYS A CA 1
ATOM 1399 C C . CYS A 1 165 ? 4.902 41.312 36.375 1 28.56 165 CYS A C 1
ATOM 1401 O O . CYS A 1 165 ? 4.516 40.344 37.062 1 28.56 165 CYS A O 1
ATOM 1403 N N . MET B 1 1 ? -16.5 -17.203 -3.963 1 86.81 1 MET B N 1
ATOM 1404 C CA . MET B 1 1 ? -15.523 -18.203 -4.352 1 86.81 1 MET B CA 1
ATOM 1405 C C . MET B 1 1 ? -14.375 -17.578 -5.133 1 86.81 1 MET B C 1
ATOM 1407 O O . MET B 1 1 ? -14.578 -16.609 -5.863 1 86.81 1 MET B O 1
ATOM 1411 N N . VAL B 1 2 ? -13.117 -18.016 -4.965 1 95.06 2 VAL B N 1
ATOM 1412 C CA . VAL B 1 2 ? -11.93 -17.5 -5.621 1 95.06 2 VAL B CA 1
ATOM 1413 C C . VAL B 1 2 ? -11.836 -18.047 -7.043 1 95.06 2 VAL B C 1
ATOM 1415 O O . VAL B 1 2 ? -12.086 -19.219 -7.277 1 95.06 2 VAL B O 1
ATOM 1418 N N . GLN B 1 3 ? -11.602 -17.188 -7.984 1 97.19 3 GLN B N 1
ATOM 1419 C CA . GLN B 1 3 ? -11.367 -17.562 -9.375 1 97.19 3 GLN B CA 1
ATOM 1420 C C . GLN B 1 3 ? -10.07 -16.953 -9.898 1 97.19 3 GLN B C 1
ATOM 1422 O O . GLN B 1 3 ? -9.672 -15.867 -9.469 1 97.19 3 GLN B O 1
ATOM 1427 N N . LEU B 1 4 ? -9.422 -17.719 -10.75 1 98.5 4 LEU B N 1
ATOM 1428 C CA . LEU B 1 4 ? -8.281 -17.188 -11.492 1 98.5 4 LEU B CA 1
ATOM 1429 C C . LEU B 1 4 ? -8.672 -16.875 -12.938 1 98.5 4 LEU B C 1
ATOM 1431 O O . LEU B 1 4 ? -9.227 -17.734 -13.633 1 98.5 4 LEU B O 1
ATOM 1435 N N . ARG B 1 5 ? -8.453 -15.664 -13.312 1 98.62 5 ARG B N 1
ATOM 1436 C CA . ARG B 1 5 ? -8.727 -15.25 -14.688 1 98.62 5 ARG B CA 1
ATOM 1437 C C . ARG B 1 5 ? -7.465 -14.734 -15.367 1 98.62 5 ARG B C 1
ATOM 1439 O O . ARG B 1 5 ? -6.805 -13.82 -14.859 1 98.62 5 ARG B O 1
ATOM 1446 N N . GLU B 1 6 ? -7.191 -15.312 -16.5 1 98.44 6 GLU B N 1
ATOM 1447 C CA . GLU B 1 6 ? -5.988 -14.898 -17.219 1 98.44 6 GLU B CA 1
ATOM 1448 C C . GLU B 1 6 ? -6.012 -13.398 -17.516 1 98.44 6 GLU B C 1
ATOM 1450 O O . GLU B 1 6 ? -7.051 -12.852 -17.891 1 98.44 6 GLU B O 1
ATOM 1455 N N . VAL B 1 7 ? -4.895 -12.734 -17.375 1 98.75 7 VAL B N 1
ATOM 1456 C CA . VAL 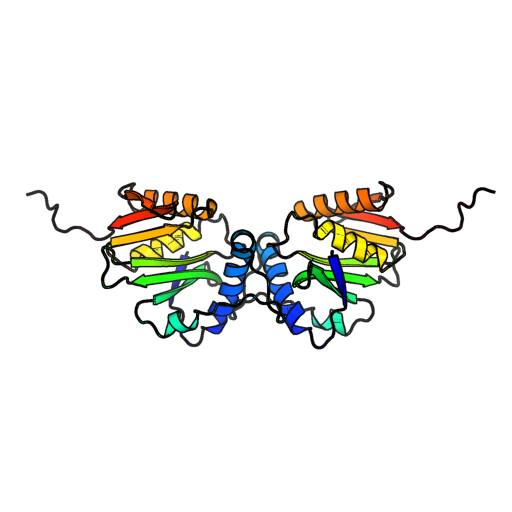B 1 7 ? -4.773 -11.32 -17.703 1 98.75 7 VAL B CA 1
ATOM 1457 C C . VAL B 1 7 ? -4.516 -11.148 -19.203 1 98.75 7 VAL B C 1
ATOM 1459 O O . VAL B 1 7 ? -3.525 -11.664 -19.719 1 98.75 7 VAL B O 1
ATOM 1462 N N . MET B 1 8 ? -5.379 -10.477 -19.812 1 97.81 8 MET B N 1
ATOM 1463 C CA . MET B 1 8 ? -5.199 -10.211 -21.234 1 97.81 8 MET B CA 1
ATOM 1464 C C . MET B 1 8 ? -4.234 -9.047 -21.453 1 97.81 8 MET B C 1
ATOM 1466 O O . MET B 1 8 ? -4.051 -8.211 -20.562 1 97.81 8 MET B O 1
ATOM 1470 N N . VAL B 1 9 ? -3.689 -9 -22.641 1 97.75 9 VAL B N 1
ATOM 1471 C CA . VAL B 1 9 ? -2.721 -7.961 -22.969 1 97.75 9 VAL B CA 1
ATOM 1472 C C . VAL B 1 9 ? -3.363 -6.586 -22.797 1 97.75 9 VAL B C 1
ATOM 1474 O O . VAL B 1 9 ? -2.717 -5.645 -22.344 1 97.75 9 VAL B O 1
ATOM 1477 N N . LYS B 1 10 ? -4.602 -6.43 -23.156 1 97.94 10 LYS B N 1
ATOM 1478 C CA . LYS B 1 10 ? -5.309 -5.152 -23.047 1 97.94 10 LYS B CA 1
ATOM 1479 C C . LYS B 1 10 ? -5.473 -4.73 -21.594 1 97.94 10 LYS B C 1
ATOM 1481 O O . LYS B 1 10 ? -5.82 -3.58 -21.312 1 97.94 10 LYS B O 1
ATOM 1486 N N . GLU B 1 11 ? -5.285 -5.652 -20.641 1 98.56 11 GLU B N 1
ATOM 1487 C CA . GLU B 1 11 ? -5.434 -5.375 -19.219 1 98.56 11 GLU B CA 1
ATOM 1488 C C . GLU B 1 11 ? -4.078 -5.16 -18.547 1 98.56 11 GLU B C 1
ATOM 1490 O O . GLU B 1 11 ? -3.977 -5.164 -17.328 1 98.56 11 GLU B O 1
ATOM 1495 N N . LYS B 1 12 ? -3.047 -4.969 -19.375 1 98.38 12 LYS B N 1
ATOM 1496 C CA . LYS B 1 12 ? -1.689 -4.785 -18.875 1 98.38 12 LYS B CA 1
ATOM 1497 C C . LYS B 1 12 ? -1.627 -3.641 -17.875 1 98.38 12 LYS B C 1
ATOM 1499 O O . LYS B 1 12 ? -0.969 -3.752 -16.828 1 98.38 12 LYS B O 1
ATOM 1504 N N . GLU B 1 13 ? -2.334 -2.6 -18.188 1 98.06 13 GLU B N 1
ATOM 1505 C CA . GLU B 1 13 ? -2.295 -1.433 -17.312 1 98.06 13 GLU B CA 1
ATOM 1506 C C . GLU B 1 13 ? -2.967 -1.726 -15.969 1 98.06 13 GLU B C 1
ATOM 1508 O O . GLU B 1 13 ? -2.557 -1.197 -14.93 1 98.06 13 GLU B O 1
ATOM 1513 N N . VAL B 1 14 ? -4.02 -2.539 -15.984 1 98.69 14 VAL B N 1
ATOM 1514 C CA . VAL B 1 14 ? -4.672 -2.949 -14.742 1 98.69 14 VAL B CA 1
ATOM 1515 C C . VAL B 1 14 ? -3.684 -3.709 -13.867 1 98.69 14 VAL B C 1
ATOM 1517 O O . VAL B 1 14 ? -3.551 -3.414 -12.672 1 98.69 14 VAL B O 1
ATOM 1520 N N . LEU B 1 15 ? -2.967 -4.641 -14.492 1 98.81 15 LEU B N 1
ATOM 1521 C CA . LEU B 1 15 ? -1.958 -5.395 -13.758 1 98.81 15 LEU B CA 1
ATOM 1522 C C . LEU B 1 15 ? -0.854 -4.473 -13.242 1 98.81 15 LEU B C 1
ATOM 1524 O O . LEU B 1 15 ? -0.383 -4.629 -12.117 1 98.81 15 LEU B O 1
ATOM 1528 N N . ALA B 1 16 ? -0.464 -3.527 -14.062 1 98.62 16 ALA B N 1
ATOM 1529 C CA . ALA B 1 16 ? 0.563 -2.568 -13.664 1 98.62 16 ALA B CA 1
ATOM 1530 C C . ALA B 1 16 ? 0.146 -1.808 -12.406 1 98.62 16 ALA B C 1
ATOM 1532 O O . ALA B 1 16 ? 0.96 -1.59 -11.508 1 98.62 16 ALA B O 1
ATOM 1533 N N . ASN B 1 17 ? -1.092 -1.427 -12.359 1 98.56 17 ASN B N 1
ATOM 1534 C CA . ASN B 1 17 ? -1.6 -0.708 -11.195 1 98.56 17 ASN B CA 1
ATOM 1535 C C . ASN B 1 17 ? -1.589 -1.583 -9.945 1 98.56 17 ASN B C 1
ATOM 1537 O O . ASN B 1 17 ? -1.254 -1.114 -8.859 1 98.56 17 ASN B O 1
ATOM 1541 N N . LEU B 1 18 ? -1.894 -2.826 -10.102 1 98.81 18 LEU B N 1
ATOM 1542 C CA . LEU B 1 18 ? -1.837 -3.75 -8.977 1 98.81 18 LEU B CA 1
ATOM 1543 C C . LEU B 1 18 ? -0.396 -3.977 -8.531 1 98.81 18 LEU B C 1
ATOM 1545 O O . LEU B 1 18 ? -0.123 -4.094 -7.336 1 98.81 18 LEU B O 1
ATOM 1549 N N . LEU B 1 19 ? 0.475 -4.043 -9.516 1 98.62 19 LEU B N 1
ATOM 1550 C CA . LEU B 1 19 ? 1.883 -4.277 -9.219 1 98.62 19 LEU B CA 1
ATOM 1551 C C . LEU B 1 19 ? 2.467 -3.119 -8.414 1 98.62 19 LEU B C 1
ATOM 1553 O O . LEU B 1 19 ? 3.426 -3.303 -7.66 1 98.62 19 LEU B O 1
ATOM 1557 N N . GLU B 1 20 ? 1.898 -1.908 -8.523 1 98.56 20 GLU B N 1
ATOM 1558 C CA . GLU B 1 20 ? 2.332 -0.785 -7.699 1 98.56 20 GLU B CA 1
ATOM 1559 C C . GLU B 1 20 ? 2.129 -1.079 -6.215 1 98.56 20 GLU B C 1
ATOM 1561 O O . GLU B 1 20 ? 3 -0.782 -5.395 1 98.56 20 GLU B O 1
ATOM 1566 N N . TYR B 1 21 ? 0.995 -1.644 -5.844 1 98.5 21 TYR B N 1
ATOM 1567 C CA . TYR B 1 21 ? 0.736 -1.996 -4.453 1 98.5 21 TYR B CA 1
ATOM 1568 C C . TYR B 1 21 ? 1.671 -3.105 -3.988 1 98.5 21 TYR B C 1
ATOM 1570 O O . TYR B 1 21 ? 2.104 -3.119 -2.834 1 98.5 21 TYR B O 1
ATOM 1578 N N . TYR B 1 22 ? 1.941 -4.004 -4.938 1 97.56 22 TYR B N 1
ATOM 1579 C CA . TYR B 1 22 ? 2.846 -5.113 -4.668 1 97.56 22 TYR B CA 1
ATOM 1580 C C . TYR B 1 22 ? 4.242 -4.609 -4.316 1 97.56 22 TYR B C 1
ATOM 1582 O O . TYR B 1 22 ? 4.812 -5.004 -3.297 1 97.56 22 TYR B O 1
ATOM 1590 N N . VAL B 1 23 ? 4.746 -3.762 -5.137 1 97.69 23 VAL B N 1
ATOM 1591 C CA . VAL B 1 23 ? 6.07 -3.199 -4.902 1 97.69 23 VAL B CA 1
ATOM 1592 C C . VAL B 1 23 ? 6.055 -2.357 -3.627 1 97.69 23 VAL B C 1
ATOM 1594 O O . VAL B 1 23 ? 7 -2.4 -2.834 1 97.69 23 VAL B O 1
ATOM 1597 N N . TYR B 1 24 ? 4.984 -1.595 -3.387 1 97.94 24 TYR B N 1
ATOM 1598 C CA . TYR B 1 24 ? 4.793 -0.797 -2.18 1 97.94 24 TYR B CA 1
ATOM 1599 C C . TYR B 1 24 ? 4.938 -1.657 -0.93 1 97.94 24 TYR B C 1
ATOM 1601 O O . TYR B 1 24 ? 5.637 -1.279 0.013 1 97.94 24 TYR B O 1
ATOM 1609 N N . GLU B 1 25 ? 4.34 -2.842 -0.944 1 95.44 25 GLU B N 1
ATOM 1610 C CA . GLU B 1 25 ? 4.395 -3.748 0.198 1 95.44 25 GLU B CA 1
ATOM 1611 C C . GLU B 1 25 ? 5.816 -4.262 0.425 1 95.44 25 GLU B C 1
ATOM 1613 O O . GLU B 1 25 ? 6.207 -4.531 1.562 1 95.44 25 GLU B O 1
ATOM 1618 N N . PHE B 1 26 ? 6.652 -4.336 -0.621 1 93.81 26 PHE B N 1
ATOM 1619 C CA . PHE B 1 26 ? 8 -4.883 -0.521 1 93.81 26 PHE B CA 1
ATOM 1620 C C . PHE B 1 26 ? 9.023 -3.768 -0.322 1 93.81 26 PHE B C 1
ATOM 1622 O O . PHE B 1 26 ? 10.18 -4.031 -0.008 1 93.81 26 PHE B O 1
ATOM 1629 N N . SER B 1 27 ? 8.562 -2.553 -0.421 1 95.38 27 SER B N 1
ATOM 1630 C CA . SER B 1 27 ? 9.461 -1.402 -0.439 1 95.38 27 SER B CA 1
ATOM 1631 C C . SER B 1 27 ? 10.266 -1.314 0.85 1 95.38 27 SER B C 1
ATOM 1633 O O . SER B 1 27 ? 11.445 -0.938 0.827 1 95.38 27 SER B O 1
ATOM 1635 N N . PRO B 1 28 ? 9.758 -1.685 2.059 1 91.88 28 PRO B N 1
ATOM 1636 C CA . PRO B 1 28 ? 10.617 -1.634 3.248 1 91.88 28 PRO B CA 1
ATOM 1637 C C . PRO B 1 28 ? 11.766 -2.637 3.191 1 91.88 28 PRO B C 1
ATOM 1639 O O . PRO B 1 28 ? 12.883 -2.326 3.615 1 91.88 28 PRO B O 1
ATOM 1642 N N . ILE B 1 29 ? 11.492 -3.783 2.658 1 87.75 29 ILE B N 1
ATOM 1643 C CA . ILE B 1 29 ? 12.469 -4.871 2.604 1 87.75 29 ILE B CA 1
ATOM 1644 C C . ILE B 1 29 ? 13.539 -4.555 1.56 1 87.75 29 ILE B C 1
ATOM 1646 O O . ILE B 1 29 ? 14.734 -4.734 1.812 1 87.75 29 ILE B O 1
ATOM 1650 N N . LEU B 1 30 ? 13.172 -4.031 0.455 1 90.38 30 LEU B N 1
ATOM 1651 C CA . LEU B 1 30 ? 14.07 -3.799 -0.669 1 90.38 30 LEU B CA 1
ATOM 1652 C C . LEU B 1 30 ? 14.57 -2.357 -0.677 1 90.38 30 LEU B C 1
ATOM 1654 O O . LEU B 1 30 ? 15.398 -1.988 -1.513 1 90.38 30 LEU B O 1
ATOM 1658 N N . LYS B 1 31 ? 14.039 -1.509 0.255 1 91.88 31 LYS B N 1
ATOM 1659 C CA . LYS B 1 31 ? 14.422 -0.107 0.401 1 91.88 31 LYS B CA 1
ATOM 1660 C C . LYS B 1 31 ? 14.188 0.664 -0.896 1 91.88 31 LYS B C 1
ATOM 1662 O O . LYS B 1 31 ? 15.086 1.351 -1.386 1 91.88 31 LYS B O 1
ATOM 1667 N N . LEU B 1 32 ? 13.016 0.503 -1.412 1 95.38 32 LEU B N 1
ATOM 1668 C CA . LEU B 1 32 ? 12.656 1.128 -2.68 1 95.38 32 LEU B CA 1
ATOM 1669 C C . LEU B 1 32 ? 11.961 2.465 -2.445 1 95.38 32 LEU B C 1
ATOM 1671 O O . LEU B 1 32 ? 11.109 2.582 -1.56 1 95.38 32 LEU B O 1
ATOM 1675 N N . ASP B 1 33 ? 12.383 3.479 -3.229 1 97 33 ASP B N 1
ATOM 1676 C CA . ASP B 1 33 ? 11.727 4.785 -3.213 1 97 33 ASP B CA 1
ATOM 1677 C C . ASP B 1 33 ? 10.828 4.965 -4.434 1 97 33 ASP B C 1
ATOM 1679 O O . ASP B 1 33 ? 11.07 4.359 -5.484 1 97 33 ASP B O 1
ATOM 1683 N N . VAL B 1 34 ? 9.766 5.781 -4.27 1 98.12 34 VAL B N 1
ATOM 1684 C CA . VAL B 1 34 ? 8.961 6.137 -5.434 1 98.12 34 VAL B CA 1
ATOM 1685 C C . VAL B 1 34 ? 9.766 7.047 -6.359 1 98.12 34 VAL B C 1
ATOM 1687 O O . VAL B 1 34 ? 10.688 7.734 -5.914 1 98.12 34 VAL B O 1
ATOM 1690 N N . SER B 1 35 ? 9.422 7.031 -7.637 1 97.56 35 SER B N 1
ATOM 1691 C CA . SER B 1 35 ? 10.008 7.938 -8.625 1 97.56 35 SER B CA 1
ATOM 1692 C C . SER B 1 35 ? 9.453 9.352 -8.469 1 97.56 35 SER B C 1
ATOM 1694 O O . SER B 1 35 ? 8.641 9.609 -7.586 1 97.56 35 SER B O 1
ATOM 1696 N N . SER B 1 36 ? 9.898 10.234 -9.375 1 96.62 36 SER B N 1
ATOM 1697 C CA . SER B 1 36 ? 9.398 11.609 -9.391 1 96.62 36 SER B CA 1
ATOM 1698 C C . SER B 1 36 ? 7.922 11.656 -9.758 1 96.62 36 SER B C 1
ATOM 1700 O O . SER B 1 36 ? 7.262 12.68 -9.578 1 96.62 36 SER B O 1
ATOM 1702 N N . GLU B 1 37 ? 7.422 10.539 -10.25 1 97.44 37 GLU B N 1
ATOM 1703 C CA . GLU B 1 37 ? 6.012 10.469 -10.617 1 97.44 37 GLU B CA 1
ATOM 1704 C C . GLU B 1 37 ? 5.168 9.906 -9.477 1 97.44 37 GLU B C 1
ATOM 1706 O O . GLU B 1 37 ? 3.957 9.727 -9.617 1 97.44 37 GLU B O 1
ATOM 1711 N N . GLY B 1 38 ? 5.742 9.617 -8.352 1 98.31 38 GLY B N 1
ATOM 1712 C CA . GLY B 1 38 ? 5.02 9.078 -7.211 1 98.31 38 GLY B CA 1
ATOM 1713 C C . GLY B 1 38 ? 4.672 7.613 -7.359 1 98.31 38 GLY B C 1
ATOM 1714 O O . GLY B 1 38 ? 3.74 7.121 -6.723 1 98.31 38 GLY B O 1
ATOM 1715 N N . LYS B 1 39 ? 5.449 6.934 -8.242 1 98.31 39 LYS B N 1
ATOM 1716 C CA . LYS B 1 39 ? 5.23 5.516 -8.516 1 98.31 39 LYS B CA 1
ATOM 1717 C C . LYS B 1 39 ? 6.527 4.719 -8.367 1 98.31 39 LYS B C 1
ATOM 1719 O O . LYS B 1 39 ? 7.621 5.289 -8.43 1 98.31 39 LYS B O 1
ATOM 1724 N N . TYR B 1 40 ? 6.355 3.473 -8.164 1 97.88 40 TYR B N 1
ATOM 1725 C CA . TYR B 1 40 ? 7.523 2.6 -8.109 1 97.88 40 TYR B CA 1
ATOM 1726 C C . TYR B 1 40 ? 7.875 2.072 -9.5 1 97.88 40 TYR B C 1
ATOM 1728 O O . TYR B 1 40 ? 9.039 2.084 -9.898 1 97.88 40 TYR B O 1
ATOM 1736 N N . GLY B 1 41 ? 6.879 1.641 -10.164 1 95.56 41 GLY B N 1
ATOM 1737 C CA . GLY B 1 41 ? 7.082 0.979 -11.445 1 95.56 41 GLY B CA 1
ATOM 1738 C C . GLY B 1 41 ? 7.391 -0.5 -11.305 1 95.56 41 GLY B C 1
ATOM 1739 O O . GLY B 1 41 ? 7.602 -0.997 -10.195 1 95.56 41 GLY B O 1
ATOM 1740 N N . PHE B 1 42 ? 7.277 -1.168 -12.445 1 95 42 PHE B N 1
ATOM 1741 C CA . PHE B 1 42 ? 7.629 -2.578 -12.578 1 95 42 PHE B CA 1
ATOM 1742 C C . PHE B 1 42 ? 8.195 -2.871 -13.961 1 95 42 PHE B C 1
ATOM 1744 O O . PHE B 1 42 ? 7.441 -3.084 -14.914 1 95 42 PHE B O 1
ATOM 1751 N N . ASN B 1 43 ? 9.477 -2.973 -14.07 1 91.69 43 ASN B N 1
ATOM 1752 C CA . ASN B 1 43 ? 10.188 -2.908 -15.344 1 91.69 43 ASN B CA 1
ATOM 1753 C C . ASN B 1 43 ? 9.953 -4.164 -16.172 1 91.69 43 ASN B C 1
ATOM 1755 O O . ASN B 1 43 ? 10.031 -4.117 -17.406 1 91.69 43 ASN B O 1
ATOM 1759 N N . ARG B 1 44 ? 9.609 -5.258 -15.586 1 94.56 44 ARG B N 1
ATOM 1760 C CA . ARG B 1 44 ? 9.531 -6.516 -16.328 1 94.56 44 ARG B CA 1
ATOM 1761 C C . ARG B 1 44 ? 8.094 -6.84 -16.703 1 94.56 44 ARG B C 1
ATOM 1763 O O . ARG B 1 44 ? 7.789 -7.969 -17.094 1 94.56 44 ARG B O 1
ATOM 1770 N N . ILE B 1 45 ? 7.227 -5.871 -16.703 1 97.12 45 ILE B N 1
ATOM 1771 C CA . ILE B 1 45 ? 5.812 -6.18 -16.875 1 97.12 45 ILE B CA 1
ATOM 1772 C C . ILE B 1 45 ? 5.555 -6.672 -18.297 1 97.12 45 ILE B C 1
ATOM 1774 O O . ILE B 1 45 ? 4.715 -7.551 -18.516 1 97.12 45 ILE B O 1
ATOM 1778 N N . ASP B 1 46 ? 6.262 -6.188 -19.281 1 97.06 46 ASP B N 1
ATOM 1779 C CA . ASP B 1 46 ? 6.059 -6.594 -20.672 1 97.06 46 ASP B CA 1
ATOM 1780 C C . ASP B 1 46 ? 6.359 -8.078 -20.859 1 97.06 46 ASP B C 1
ATOM 1782 O O . ASP B 1 46 ? 5.766 -8.734 -21.719 1 97.06 46 ASP B O 1
ATOM 1786 N N . ASP B 1 47 ? 7.227 -8.586 -20.078 1 97.69 47 ASP B N 1
ATOM 1787 C CA . ASP B 1 47 ? 7.586 -10 -20.156 1 97.69 47 ASP B CA 1
ATOM 1788 C C . ASP B 1 47 ? 6.363 -10.891 -19.953 1 97.69 47 ASP B C 1
ATOM 1790 O O . ASP B 1 47 ? 6.277 -11.984 -20.5 1 97.69 47 ASP B O 1
ATOM 1794 N N . TYR B 1 48 ? 5.391 -10.398 -19.203 1 98.19 48 TYR B N 1
ATOM 1795 C CA . TYR B 1 48 ? 4.227 -11.203 -18.859 1 98.19 48 TYR B CA 1
ATOM 1796 C C . TYR B 1 48 ? 3.314 -11.398 -20.062 1 98.19 48 TYR B C 1
ATOM 1798 O O . TYR B 1 48 ? 2.428 -12.25 -20.047 1 98.19 48 TYR B O 1
ATOM 1806 N N . PHE B 1 49 ? 3.639 -10.711 -21.141 1 97.62 49 PHE B N 1
ATOM 1807 C CA . PHE B 1 49 ? 2.752 -10.773 -22.297 1 97.62 49 PHE B CA 1
ATOM 1808 C C . PHE B 1 49 ? 3.525 -11.156 -23.547 1 97.62 49 PHE B C 1
ATOM 1810 O O . PHE B 1 49 ? 2.93 -11.391 -24.609 1 97.62 49 PHE B O 1
ATOM 1817 N N . ILE B 1 50 ? 4.781 -11.242 -23.438 1 97.19 50 ILE B N 1
ATOM 1818 C CA . ILE B 1 50 ? 5.625 -11.594 -24.562 1 97.19 50 ILE B CA 1
ATOM 1819 C C . ILE B 1 50 ? 6.203 -12.992 -24.359 1 97.19 50 ILE B C 1
ATOM 1821 O O . ILE B 1 50 ? 6.277 -13.789 -25.312 1 97.19 50 ILE B O 1
ATOM 1825 N N . ASN B 1 51 ? 6.652 -13.281 -23.172 1 96.94 51 ASN B N 1
ATOM 1826 C CA . ASN B 1 51 ? 7.203 -14.586 -22.828 1 96.94 51 ASN B CA 1
ATOM 1827 C C . ASN B 1 51 ? 6.102 -15.625 -22.641 1 96.94 51 ASN B C 1
ATOM 1829 O O . ASN B 1 51 ? 5.309 -15.531 -21.703 1 96.94 51 ASN B O 1
ATOM 1833 N N . PRO B 1 52 ? 6.039 -16.625 -23.469 1 95.81 52 PRO B N 1
ATOM 1834 C CA . PRO B 1 52 ? 4.953 -17.609 -23.391 1 95.81 52 PRO B CA 1
ATOM 1835 C C . PRO B 1 52 ? 5.043 -18.484 -22.156 1 95.81 52 PRO B C 1
ATOM 1837 O O . PRO B 1 52 ? 4.102 -19.234 -21.844 1 95.81 52 PRO B O 1
ATOM 1840 N N . ASN B 1 53 ? 6.125 -18.438 -21.375 1 96.62 53 ASN B N 1
ATOM 1841 C CA . ASN B 1 53 ? 6.293 -19.25 -20.188 1 96.62 53 ASN B CA 1
ATOM 1842 C C . ASN B 1 53 ? 5.789 -18.547 -18.938 1 96.62 53 ASN B C 1
ATOM 1844 O O . ASN B 1 53 ? 5.789 -19.109 -17.844 1 96.62 53 ASN B O 1
ATOM 1848 N N . LEU B 1 54 ? 5.438 -17.328 -19.047 1 98 54 LEU B N 1
ATOM 1849 C CA . LEU B 1 54 ? 4.887 -16.547 -17.938 1 98 54 LEU B CA 1
ATOM 1850 C C . LEU B 1 54 ? 3.381 -16.375 -18.109 1 98 54 LEU B C 1
ATOM 1852 O O . LEU B 1 54 ? 2.918 -15.906 -19.156 1 98 54 LEU B O 1
ATOM 1856 N N . HIS B 1 55 ? 2.652 -16.766 -17.094 1 98.19 55 HIS B N 1
ATOM 1857 C CA . HIS B 1 55 ? 1.196 -16.766 -17.156 1 98.19 55 HIS B CA 1
ATOM 1858 C C . HIS B 1 55 ? 0.597 -15.945 -16.016 1 98.19 55 HIS B C 1
ATOM 1860 O O . HIS B 1 55 ? 0.43 -16.453 -14.906 1 98.19 55 HIS B O 1
ATOM 1866 N N . PRO B 1 56 ? 0.256 -14.68 -16.281 1 98.81 56 PRO B N 1
ATOM 1867 C CA . PRO B 1 56 ? -0.367 -13.852 -15.242 1 98.81 56 PRO B CA 1
ATOM 1868 C C . PRO B 1 56 ? -1.869 -14.102 -15.117 1 98.81 56 PRO B C 1
ATOM 1870 O O . PRO B 1 56 ? -2.566 -14.211 -16.125 1 98.81 56 PRO B O 1
ATOM 1873 N N . TYR B 1 57 ? -2.332 -14.203 -13.898 1 98.88 57 TYR B N 1
ATOM 1874 C CA . TYR B 1 57 ? -3.748 -14.352 -13.586 1 98.88 57 TYR B CA 1
ATOM 1875 C C . TYR B 1 57 ? -4.188 -13.289 -12.578 1 98.88 57 TYR B C 1
ATOM 1877 O O . TYR B 1 57 ? -3.461 -12.984 -11.633 1 98.88 57 TYR B O 1
ATOM 1885 N N . PHE B 1 58 ? -5.367 -12.695 -12.867 1 98.88 58 PHE B N 1
ATOM 1886 C CA . PHE B 1 58 ? -6.047 -11.984 -11.781 1 98.88 58 PHE B CA 1
ATOM 1887 C C . PHE B 1 58 ? -6.676 -12.977 -10.812 1 98.88 58 PHE B C 1
ATOM 1889 O O . PHE B 1 58 ? -7.234 -13.992 -11.219 1 98.88 58 PHE B O 1
ATOM 1896 N N . ILE B 1 59 ? -6.574 -12.695 -9.562 1 98.44 59 ILE B N 1
ATOM 1897 C CA . ILE B 1 59 ? -7.371 -13.367 -8.539 1 98.44 59 ILE B CA 1
ATOM 1898 C C . ILE B 1 59 ? -8.688 -12.617 -8.336 1 98.44 59 ILE B C 1
ATOM 1900 O O . ILE B 1 59 ? -8.688 -11.438 -7.965 1 98.44 59 ILE B O 1
ATOM 1904 N N . ILE B 1 60 ? -9.781 -13.289 -8.617 1 98.19 60 ILE B N 1
ATOM 1905 C CA . ILE B 1 60 ? -11.102 -12.688 -8.523 1 98.19 60 ILE B CA 1
ATOM 1906 C C . ILE B 1 60 ? -11.859 -13.281 -7.34 1 98.19 60 ILE B C 1
ATOM 1908 O O . ILE B 1 60 ? -11.898 -14.508 -7.168 1 98.19 60 ILE B O 1
ATOM 1912 N N . TYR B 1 61 ? -12.359 -12.43 -6.504 1 96.69 61 TYR B N 1
ATOM 1913 C CA . TYR B 1 61 ? -13.18 -12.828 -5.367 1 96.69 61 TYR B CA 1
ATOM 1914 C C . TYR B 1 61 ? -14.508 -12.086 -5.363 1 96.69 61 TYR B C 1
ATOM 1916 O O . TYR B 1 61 ? -14.539 -10.859 -5.266 1 96.69 61 TYR B O 1
ATOM 1924 N N . ASP B 1 62 ? -15.578 -12.797 -5.457 1 93.25 62 ASP B N 1
ATOM 1925 C CA . ASP B 1 62 ? -16.922 -12.234 -5.492 1 93.25 62 ASP B CA 1
ATOM 1926 C C . ASP B 1 62 ? -17.031 -11.156 -6.566 1 93.25 62 ASP B C 1
ATOM 1928 O O . ASP B 1 62 ? -17.531 -10.055 -6.305 1 93.25 62 ASP B O 1
ATOM 1932 N N . GLY B 1 63 ? -16.406 -11.391 -7.68 1 95.12 63 GLY B N 1
ATOM 1933 C CA . GLY B 1 63 ? -16.531 -10.531 -8.844 1 95.12 63 GLY B CA 1
ATOM 1934 C C . GLY B 1 63 ? -15.555 -9.367 -8.844 1 95.12 63 GLY B C 1
ATOM 1935 O O . GLY B 1 63 ? -15.484 -8.602 -9.805 1 95.12 63 GLY B O 1
ATOM 1936 N N . ASN B 1 64 ? -14.766 -9.234 -7.758 1 97.19 64 ASN B N 1
ATOM 1937 C CA . ASN B 1 64 ? -13.812 -8.141 -7.641 1 97.19 64 ASN B CA 1
ATOM 1938 C C . ASN B 1 64 ? -12.367 -8.641 -7.746 1 97.19 64 ASN B C 1
ATOM 1940 O O . ASN B 1 64 ? -12.062 -9.758 -7.324 1 97.19 64 ASN B O 1
ATOM 1944 N N . ILE B 1 65 ? -11.539 -7.773 -8.414 1 98.38 65 ILE B N 1
ATOM 1945 C CA . ILE B 1 65 ? -10.109 -8.094 -8.422 1 98.38 65 ILE B CA 1
ATOM 1946 C C . ILE B 1 65 ? -9.57 -8.062 -6.992 1 98.38 65 ILE B C 1
ATOM 1948 O O . ILE B 1 65 ? -9.711 -7.062 -6.285 1 98.38 65 ILE B O 1
ATOM 1952 N N . ALA B 1 66 ? -8.969 -9.172 -6.562 1 98.12 66 ALA B N 1
ATOM 1953 C CA . ALA B 1 66 ? -8.477 -9.305 -5.195 1 98.12 66 ALA B CA 1
ATOM 1954 C C . ALA B 1 66 ? -6.957 -9.477 -5.176 1 98.12 66 ALA B C 1
ATOM 1956 O O . ALA B 1 66 ? -6.348 -9.555 -4.109 1 98.12 66 ALA B O 1
ATOM 1957 N N . GLY B 1 67 ? -6.34 -9.562 -6.316 1 98.38 67 GLY B N 1
ATOM 1958 C CA . GLY B 1 67 ? -4.898 -9.742 -6.43 1 98.38 67 GLY B CA 1
ATOM 1959 C C . GLY B 1 67 ? -4.477 -10.352 -7.75 1 98.38 67 GLY B C 1
ATOM 1960 O O . GLY B 1 67 ? -5.172 -10.211 -8.758 1 98.38 67 GLY B O 1
ATOM 1961 N N . PHE B 1 68 ? -3.211 -10.961 -7.719 1 98.81 68 PHE B N 1
ATOM 1962 C CA . PHE B 1 68 ? -2.748 -11.633 -8.93 1 98.81 68 PHE B CA 1
ATOM 1963 C C . PHE B 1 68 ? -1.801 -12.773 -8.586 1 98.81 68 PHE B C 1
ATOM 1965 O O . PHE B 1 68 ? -1.265 -12.828 -7.477 1 98.81 68 PHE B O 1
ATOM 1972 N N . SER B 1 69 ? -1.728 -13.695 -9.438 1 98.69 69 SER B N 1
ATOM 1973 C CA . SER B 1 69 ? -0.792 -14.812 -9.43 1 98.69 69 SER B CA 1
ATOM 1974 C C . SER B 1 69 ? -0.116 -14.977 -10.789 1 98.69 69 SER B C 1
ATOM 1976 O O . SER B 1 69 ? -0.791 -15.094 -11.812 1 98.69 69 SER B O 1
ATOM 1978 N N . ILE B 1 70 ? 1.172 -14.945 -10.758 1 98.75 70 ILE B N 1
ATOM 1979 C CA . ILE B 1 70 ? 1.914 -15.141 -12 1 98.75 70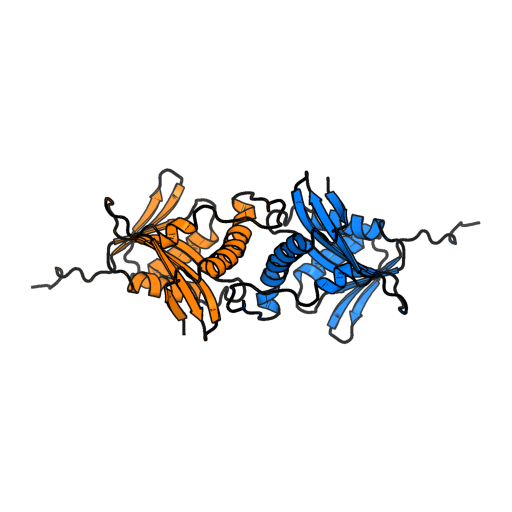 ILE B CA 1
ATOM 1980 C C . ILE B 1 70 ? 2.689 -16.453 -11.938 1 98.75 70 ILE B C 1
ATOM 1982 O O . ILE B 1 70 ? 3.582 -16.609 -11.102 1 98.75 70 ILE B O 1
ATOM 1986 N N . VAL B 1 71 ? 2.359 -17.359 -12.82 1 98.44 71 VAL B N 1
ATOM 1987 C CA . VAL B 1 71 ? 2.98 -18.672 -12.867 1 98.44 71 VAL B CA 1
ATOM 1988 C C . VAL B 1 71 ? 3.998 -18.734 -14.008 1 98.44 71 VAL B C 1
ATOM 1990 O O . VAL B 1 71 ? 3.74 -18.234 -15.102 1 98.44 71 VAL B O 1
ATOM 1993 N N . GLU B 1 72 ? 5.09 -19.281 -13.703 1 98.06 72 GLU B N 1
ATOM 1994 C CA . GLU B 1 72 ? 6.137 -19.453 -14.703 1 98.06 72 GLU B CA 1
ATOM 1995 C C . GLU B 1 72 ? 6.371 -20.922 -15.008 1 98.06 72 GLU B C 1
ATOM 1997 O O . GLU B 1 72 ? 6.551 -21.734 -14.094 1 98.06 72 GLU B O 1
ATOM 2002 N N . ARG B 1 73 ? 6.336 -21.328 -16.266 1 96.75 73 ARG B N 1
ATOM 2003 C CA . ARG B 1 73 ? 6.832 -22.625 -16.719 1 96.75 73 ARG B CA 1
ATOM 2004 C C . ARG B 1 73 ? 8.344 -22.594 -16.922 1 96.75 73 ARG B C 1
ATOM 2006 O O . ARG B 1 73 ? 8.859 -21.797 -17.703 1 96.75 73 ARG B O 1
ATOM 2013 N N . VAL B 1 74 ? 9.062 -23.516 -16.203 1 92.69 74 VAL B N 1
ATOM 2014 C CA . VAL B 1 74 ? 10.523 -23.5 -16.219 1 92.69 74 VAL B CA 1
ATOM 2015 C C . VAL B 1 74 ? 11.039 -24.578 -17.172 1 92.69 74 VAL B C 1
ATOM 2017 O O . VAL B 1 74 ? 10.688 -25.75 -17.062 1 92.69 74 VAL B O 1
ATOM 2020 N N . LEU B 1 75 ? 11.453 -24.5 -18.406 1 79.69 75 LEU B N 1
ATOM 2021 C CA . LEU B 1 75 ? 11.805 -25.422 -19.484 1 79.69 75 LEU B CA 1
ATOM 2022 C C . LEU B 1 75 ? 13.023 -26.266 -19.094 1 79.69 75 LEU B C 1
ATOM 2024 O O . LEU B 1 75 ? 13.023 -27.484 -19.281 1 79.69 75 LEU B O 1
ATOM 2028 N N . ASP B 1 76 ? 14.117 -25.953 -18.953 1 67.69 76 ASP B N 1
ATOM 2029 C CA . ASP B 1 76 ? 15.352 -26.703 -18.844 1 67.69 76 ASP B CA 1
ATOM 2030 C C . ASP B 1 76 ? 15.727 -26.922 -17.375 1 67.69 76 ASP B C 1
ATOM 2032 O O . ASP B 1 76 ? 16.906 -27.141 -17.047 1 67.69 76 ASP B O 1
ATOM 2036 N N . LYS B 1 77 ? 14.547 -27.156 -16.609 1 72.5 77 LYS B N 1
ATOM 2037 C CA . LYS B 1 77 ? 14.93 -27.219 -15.203 1 72.5 77 LYS B CA 1
ATOM 2038 C C . LYS B 1 77 ? 14.359 -28.469 -14.523 1 72.5 77 LYS B C 1
ATOM 2040 O O . LYS B 1 77 ? 13.617 -29.234 -15.148 1 72.5 77 LYS B O 1
ATOM 2045 N N . GLU B 1 78 ? 14.898 -28.812 -13.461 1 89.44 78 GLU B N 1
ATOM 2046 C CA . GLU B 1 78 ? 14.469 -29.891 -12.57 1 89.44 78 GLU B CA 1
ATOM 2047 C C . GLU B 1 78 ? 13.008 -29.734 -12.188 1 89.44 78 GLU B C 1
ATOM 2049 O O . GLU B 1 78 ? 12.359 -30.703 -11.789 1 89.44 78 GLU B O 1
ATOM 2054 N N . PHE B 1 79 ? 12.484 -28.609 -12.539 1 94.81 79 PHE B N 1
ATOM 2055 C CA . PHE B 1 79 ? 11.117 -28.312 -12.148 1 94.81 79 PHE B CA 1
ATOM 2056 C C . PHE B 1 79 ? 10.305 -27.797 -13.336 1 94.81 79 PHE B C 1
ATOM 2058 O O . PHE B 1 79 ? 10.875 -27.344 -14.32 1 94.81 79 PHE B O 1
ATOM 2065 N N . ASP B 1 80 ? 9.023 -28 -13.195 1 96 80 ASP B N 1
ATOM 2066 C CA . ASP B 1 80 ? 8.133 -27.625 -14.289 1 96 80 ASP B CA 1
ATOM 2067 C C . ASP B 1 80 ? 7.57 -26.219 -14.086 1 96 80 ASP B C 1
ATOM 2069 O O . ASP B 1 80 ? 7.445 -25.438 -15.039 1 96 80 ASP B O 1
ATOM 2073 N N . PHE B 1 81 ? 7.273 -25.891 -12.781 1 97.5 81 PHE B N 1
ATOM 2074 C CA . PHE B 1 81 ? 6.535 -24.656 -12.531 1 97.5 81 PHE B CA 1
ATOM 2075 C C . PHE B 1 81 ? 7.066 -23.953 -11.289 1 97.5 81 PHE B C 1
ATOM 2077 O O . PHE B 1 81 ? 7.574 -24.609 -10.367 1 97.5 81 PHE B O 1
ATOM 2084 N N . ARG B 1 82 ? 6.93 -22.656 -11.219 1 97.62 82 ARG B N 1
ATOM 2085 C CA . ARG B 1 82 ? 7.168 -21.844 -10.039 1 97.62 82 ARG B CA 1
ATOM 2086 C C . ARG B 1 82 ? 6.234 -20.625 -10.008 1 97.62 82 ARG B C 1
ATOM 2088 O O . ARG B 1 82 ? 5.574 -20.328 -11.008 1 97.62 82 ARG B O 1
ATOM 2095 N N . ILE B 1 83 ? 6.098 -20.094 -8.875 1 98 83 ILE B N 1
ATOM 2096 C CA . ILE B 1 83 ? 5.422 -18.812 -8.742 1 98 83 ILE B CA 1
ATOM 2097 C C . ILE B 1 83 ? 6.422 -17.672 -8.969 1 98 83 ILE B C 1
ATOM 2099 O O . ILE B 1 83 ? 7.418 -17.562 -8.258 1 98 83 ILE B O 1
ATOM 2103 N N . ASP B 1 84 ? 6.156 -16.906 -10.008 1 97.19 84 ASP B N 1
ATOM 2104 C CA . ASP B 1 84 ? 6.988 -15.727 -10.25 1 97.19 84 ASP B CA 1
ATOM 2105 C C . ASP B 1 84 ? 6.625 -14.594 -9.289 1 97.19 84 ASP B C 1
ATOM 2107 O O . ASP B 1 84 ? 7.5 -14.023 -8.641 1 97.19 84 ASP B O 1
ATOM 2111 N N . GLN B 1 85 ? 5.371 -14.18 -9.266 1 96.94 85 GLN B N 1
ATOM 2112 C CA . GLN B 1 85 ? 4.82 -13.211 -8.328 1 96.94 85 GLN B CA 1
ATOM 2113 C C . GLN B 1 85 ? 3.461 -13.664 -7.805 1 96.94 85 GLN B C 1
ATOM 2115 O O . GLN B 1 85 ? 2.707 -14.328 -8.516 1 96.94 85 GLN B O 1
ATOM 2120 N N . PHE B 1 86 ? 3.164 -13.312 -6.582 1 97.94 86 PHE B N 1
ATOM 2121 C CA . PHE B 1 86 ? 1.896 -13.625 -5.934 1 97.94 86 PHE B CA 1
ATOM 2122 C C . PHE B 1 86 ? 1.498 -12.508 -4.973 1 97.94 86 PHE B C 1
ATOM 2124 O O . PHE B 1 86 ? 2.291 -12.109 -4.117 1 97.94 86 PHE B O 1
ATOM 2131 N N . PHE B 1 87 ? 0.255 -12.031 -5.133 1 98.06 87 PHE B N 1
ATOM 2132 C CA . PHE B 1 87 ? -0.117 -10.867 -4.34 1 98.06 87 PHE B CA 1
ATOM 2133 C C . PHE B 1 87 ? -1.612 -10.859 -4.047 1 98.06 87 PHE B C 1
ATOM 2135 O O . PHE B 1 87 ? -2.426 -11.109 -4.941 1 98.06 87 PHE B O 1
ATOM 2142 N N . ILE B 1 88 ? -1.973 -10.656 -2.795 1 97.94 88 ILE B N 1
ATOM 2143 C CA . ILE B 1 88 ? -3.34 -10.43 -2.342 1 97.94 88 ILE B CA 1
ATOM 2144 C C . ILE B 1 88 ? -3.48 -9 -1.82 1 97.94 88 ILE B C 1
ATOM 2146 O O . ILE B 1 88 ? -2.689 -8.555 -0.986 1 97.94 88 ILE B O 1
ATOM 2150 N N . LEU B 1 89 ? -4.48 -8.305 -2.395 1 98.12 89 LEU B N 1
ATOM 2151 C CA . LEU B 1 89 ? -4.738 -6.949 -1.918 1 98.12 89 LEU B CA 1
ATOM 2152 C C . LEU B 1 89 ? -5.031 -6.945 -0.422 1 98.12 89 LEU B C 1
ATOM 2154 O O . LEU B 1 89 ? -5.723 -7.84 0.08 1 98.12 89 LEU B O 1
ATOM 2158 N N . LYS B 1 90 ? -4.633 -5.855 0.217 1 96.19 90 LYS B N 1
ATOM 2159 C CA . LYS B 1 90 ? -4.668 -5.746 1.673 1 96.19 90 LYS B CA 1
ATOM 2160 C C . LYS B 1 90 ? -6.074 -5.988 2.209 1 96.19 90 LYS B C 1
ATOM 2162 O O . LYS B 1 90 ? -6.25 -6.617 3.254 1 96.19 90 LYS B O 1
ATOM 2167 N N . ARG B 1 91 ? -7.051 -5.535 1.528 1 93.94 91 ARG B N 1
ATOM 2168 C CA . ARG B 1 91 ? -8.438 -5.695 1.945 1 93.94 91 ARG B CA 1
ATOM 2169 C C . ARG B 1 91 ? -8.789 -7.168 2.141 1 93.94 91 ARG B C 1
ATOM 2171 O O . ARG B 1 91 ? -9.602 -7.512 2.994 1 93.94 91 ARG B O 1
ATOM 2178 N N . TYR B 1 92 ? -8.141 -7.949 1.406 1 94.12 92 TYR B N 1
ATOM 2179 C CA . TYR B 1 92 ? -8.5 -9.367 1.381 1 94.12 92 TYR B CA 1
ATOM 2180 C C . TYR B 1 92 ? -7.5 -10.195 2.176 1 94.12 92 TYR B C 1
ATOM 2182 O O . TYR B 1 92 ? -7.512 -11.422 2.109 1 94.12 92 TYR B O 1
ATOM 2190 N N . GLY B 1 93 ? -6.734 -9.406 2.875 1 85.69 93 GLY B N 1
ATOM 2191 C CA . GLY B 1 93 ? -5.77 -10.102 3.711 1 85.69 93 GLY B CA 1
ATOM 2192 C C . GLY B 1 93 ? -6.414 -10.883 4.844 1 85.69 93 GLY B C 1
ATOM 2193 O O . GLY B 1 93 ? -7.512 -10.539 5.293 1 85.69 93 GLY B O 1
ATOM 2194 N N . SER B 1 94 ? -5.957 -11.953 5.234 1 77.31 94 SER B N 1
ATOM 2195 C CA . SER B 1 94 ? -6.316 -12.75 6.398 1 77.31 94 SER B CA 1
ATOM 2196 C C . SER B 1 94 ? -7.652 -13.461 6.195 1 77.31 94 SER B C 1
ATOM 2198 O O . SER B 1 94 ? -8.258 -13.953 7.148 1 77.31 94 SER B O 1
ATOM 2200 N N . LEU B 1 95 ? -8.18 -13.383 5.051 1 78.94 95 LEU B N 1
ATOM 2201 C CA . LEU B 1 95 ? -9.445 -14.047 4.785 1 78.94 95 LEU B CA 1
ATOM 2202 C C . LEU B 1 95 ? -9.219 -15.453 4.234 1 78.94 95 LEU B C 1
ATOM 2204 O O . LEU B 1 95 ? -10.172 -16.172 3.932 1 78.94 95 LEU B O 1
ATOM 2208 N N . GLY B 1 96 ? -8.039 -15.805 4.098 1 85.31 96 GLY B N 1
ATOM 2209 C CA . GLY B 1 96 ? -7.762 -17.109 3.545 1 85.31 96 GLY B CA 1
ATOM 2210 C C . GLY B 1 96 ? -7.742 -17.141 2.027 1 85.31 96 GLY B C 1
ATOM 2211 O O . GLY B 1 96 ? -7.512 -18.172 1.416 1 85.31 96 GLY B O 1
ATOM 2212 N N . LEU B 1 97 ? -7.883 -16 1.398 1 94.12 97 LEU B N 1
ATOM 2213 C CA . LEU B 1 97 ? -7.969 -15.906 -0.055 1 94.12 97 LEU B CA 1
ATOM 2214 C C . LEU B 1 97 ? -6.648 -16.297 -0.705 1 94.12 97 LEU B C 1
ATOM 2216 O O . LEU B 1 97 ? -6.637 -16.906 -1.779 1 94.12 97 LEU B O 1
ATOM 2220 N N . GLY B 1 98 ? -5.629 -15.969 -0.04 1 96.62 98 GLY B N 1
ATOM 2221 C CA . GLY B 1 98 ? -4.32 -16.344 -0.552 1 96.62 98 GLY B CA 1
ATOM 2222 C C . GLY B 1 98 ? -4.141 -17.844 -0.697 1 96.62 98 GLY B C 1
ATOM 2223 O O . GLY B 1 98 ? -3.641 -18.312 -1.719 1 96.62 98 GLY B O 1
ATOM 2224 N N . HIS B 1 99 ? -4.562 -18.484 0.306 1 96.19 99 HIS B N 1
ATOM 2225 C CA . HIS B 1 99 ? -4.496 -19.938 0.294 1 96.19 99 HIS B CA 1
ATOM 2226 C C . HIS B 1 99 ? -5.285 -20.516 -0.877 1 96.19 99 HIS B C 1
ATOM 2228 O O . HIS B 1 99 ? -4.754 -21.312 -1.656 1 96.19 99 HIS B O 1
ATOM 2234 N N . ASP B 1 100 ? -6.48 -20.141 -1.004 1 96.62 100 ASP B N 1
ATOM 2235 C CA . ASP B 1 100 ? -7.348 -20.625 -2.072 1 96.62 100 ASP B CA 1
ATOM 2236 C C . ASP B 1 100 ? -6.762 -20.312 -3.445 1 96.62 100 ASP B C 1
ATOM 2238 O O . ASP B 1 100 ? -6.785 -21.156 -4.348 1 96.62 100 ASP B O 1
ATOM 2242 N N . ALA B 1 101 ? -6.273 -19.141 -3.629 1 97.94 101 ALA B N 1
ATOM 2243 C CA . ALA B 1 101 ? -5.699 -18.703 -4.902 1 97.94 101 ALA B CA 1
ATOM 2244 C C . ALA B 1 101 ? -4.461 -19.531 -5.25 1 97.94 101 ALA B C 1
ATOM 2246 O O . ALA B 1 101 ? -4.258 -19.906 -6.406 1 97.94 101 ALA B O 1
ATOM 2247 N N . ALA B 1 102 ? -3.658 -19.781 -4.27 1 98.06 102 ALA B N 1
ATOM 2248 C CA . ALA B 1 102 ? -2.471 -20.609 -4.477 1 98.06 102 ALA B CA 1
ATOM 2249 C C . ALA B 1 102 ? -2.85 -22.016 -4.941 1 98.06 102 ALA B C 1
ATOM 2251 O O . ALA B 1 102 ? -2.273 -22.531 -5.902 1 98.06 102 ALA B O 1
ATOM 2252 N N . LEU B 1 103 ? -3.803 -22.609 -4.266 1 97.44 103 LEU B N 1
ATOM 2253 C CA . LEU B 1 103 ? -4.25 -23.938 -4.641 1 97.44 103 LEU B CA 1
ATOM 2254 C C . LEU B 1 103 ? -4.762 -23.969 -6.074 1 97.44 103 LEU B C 1
ATOM 2256 O O . LEU B 1 103 ? -4.465 -24.891 -6.832 1 97.44 103 LEU B O 1
ATOM 2260 N N . LYS B 1 104 ? -5.5 -22.969 -6.41 1 97.81 104 LYS B N 1
ATOM 2261 C CA . LYS B 1 104 ? -6.023 -22.891 -7.773 1 97.81 104 LYS B CA 1
ATOM 2262 C C . LYS B 1 104 ? -4.891 -22.734 -8.789 1 97.81 104 LYS B C 1
ATOM 2264 O O . LYS B 1 104 ? -4.957 -23.281 -9.883 1 97.81 104 LYS B O 1
ATOM 2269 N N . SER B 1 105 ? -3.898 -21.953 -8.438 1 98.25 105 SER B N 1
ATOM 2270 C CA . SER B 1 105 ? -2.725 -21.828 -9.297 1 98.25 105 SER B CA 1
ATOM 2271 C C . SER B 1 105 ? -2.068 -23.188 -9.508 1 98.25 105 SER B C 1
ATOM 2273 O O . SER B 1 105 ? -1.729 -23.547 -10.641 1 98.25 105 SER B O 1
ATOM 2275 N N . PHE B 1 106 ? -1.909 -23.953 -8.453 1 98 106 PHE B N 1
ATOM 2276 C CA . PHE B 1 106 ? -1.326 -25.297 -8.539 1 98 106 PHE B CA 1
ATOM 2277 C C . PHE B 1 106 ? -2.188 -26.203 -9.406 1 98 106 PHE B C 1
ATOM 2279 O O . PHE B 1 106 ? -1.668 -26.969 -10.227 1 98 106 PHE B O 1
ATOM 2286 N N . ASP B 1 107 ? -3.441 -26.109 -9.234 1 97.06 107 ASP B N 1
ATOM 2287 C CA . ASP B 1 107 ? -4.375 -27.016 -9.906 1 97.06 107 ASP B CA 1
ATOM 2288 C C . ASP B 1 107 ? -4.402 -26.75 -11.406 1 97.06 107 ASP B C 1
ATOM 2290 O O . ASP B 1 107 ? -4.711 -27.641 -12.195 1 97.06 107 ASP B O 1
ATOM 2294 N N . LEU B 1 108 ? -4.133 -25.578 -11.789 1 96.62 108 LEU B N 1
ATOM 2295 C CA . LEU B 1 108 ? -4.137 -25.219 -13.203 1 96.62 108 LEU B CA 1
ATOM 2296 C C . LEU B 1 108 ? -2.977 -25.875 -13.938 1 96.62 108 LEU B C 1
ATOM 2298 O O . LEU B 1 108 ? -3.041 -26.094 -15.148 1 96.62 108 LEU B O 1
ATOM 2302 N N . TYR B 1 109 ? -1.929 -26.109 -13.156 1 95.94 109 TYR B N 1
ATOM 2303 C CA . TYR B 1 109 ? -0.716 -26.641 -13.758 1 95.94 109 TYR B CA 1
ATOM 2304 C C . TYR B 1 109 ? -0.23 -27.875 -13.008 1 95.94 109 TYR B C 1
ATOM 2306 O O . TYR B 1 109 ? 0.18 -27.781 -11.844 1 95.94 109 TYR B O 1
ATOM 2314 N N . ARG B 1 110 ? -0.211 -28.953 -13.664 1 95 110 ARG B N 1
ATOM 2315 C CA . ARG B 1 110 ? 0.226 -30.203 -13.039 1 95 110 ARG B CA 1
ATOM 2316 C C . ARG B 1 110 ? 1.677 -30.516 -13.398 1 95 110 ARG B C 1
ATOM 2318 O O . ARG B 1 110 ? 2.078 -30.391 -14.555 1 95 110 ARG B O 1
ATOM 2325 N N . GLY B 1 111 ? 2.441 -30.828 -12.375 1 95.25 111 GLY B N 1
ATOM 2326 C CA . GLY B 1 111 ? 3.852 -31.125 -12.555 1 95.25 111 GLY B CA 1
ATOM 2327 C C . GLY B 1 111 ? 4.68 -30.891 -11.305 1 95.25 111 GLY B C 1
ATOM 2328 O O . GLY B 1 111 ? 4.164 -30.984 -10.195 1 95.25 111 GLY B O 1
ATOM 2329 N N . LYS B 1 112 ? 5.988 -30.766 -11.508 1 96.62 112 LYS B N 1
ATOM 2330 C CA . LYS B 1 112 ? 6.93 -30.516 -10.422 1 96.62 112 LYS B CA 1
ATOM 2331 C C . LYS B 1 112 ? 7.039 -29.031 -10.125 1 96.62 112 LYS B C 1
ATOM 2333 O O . LYS B 1 112 ? 7.445 -28.25 -10.992 1 96.62 112 LYS B O 1
ATOM 2338 N N . TRP B 1 113 ? 6.703 -28.688 -8.906 1 97.56 113 TRP B N 1
ATOM 2339 C CA . TRP B 1 113 ? 6.688 -27.297 -8.492 1 97.56 113 TRP B CA 1
ATOM 2340 C C . TRP B 1 113 ? 7.887 -26.969 -7.605 1 97.56 113 TRP B C 1
ATOM 2342 O O . TRP B 1 113 ? 8.312 -27.797 -6.805 1 97.56 113 TRP B O 1
ATOM 2352 N N . LYS B 1 114 ? 8.398 -25.812 -7.789 1 97.5 114 LYS B N 1
ATOM 2353 C CA . LYS B 1 114 ? 9.383 -25.203 -6.891 1 97.5 114 LYS B CA 1
ATOM 2354 C C . LYS B 1 114 ? 8.961 -23.812 -6.461 1 97.5 114 LYS B C 1
ATOM 2356 O O . LYS B 1 114 ? 8.852 -22.906 -7.293 1 97.5 114 LYS B O 1
ATOM 2361 N N . ILE B 1 115 ? 8.688 -23.609 -5.211 1 98.06 115 ILE B N 1
ATOM 2362 C CA . ILE B 1 115 ? 8.289 -22.328 -4.641 1 98.06 115 ILE B CA 1
ATOM 2363 C C . ILE B 1 115 ? 9.422 -21.766 -3.777 1 98.06 115 ILE B C 1
ATOM 2365 O O . ILE B 1 115 ? 9.891 -22.438 -2.852 1 98.06 115 ILE B O 1
ATOM 2369 N N . THR B 1 116 ? 9.82 -20.531 -4.094 1 97.06 116 THR B N 1
ATOM 2370 C CA . THR B 1 116 ? 10.969 -19.953 -3.418 1 97.06 116 THR B CA 1
ATOM 2371 C C . THR B 1 116 ? 10.609 -18.609 -2.789 1 97.06 116 THR B C 1
ATOM 2373 O O . THR B 1 116 ? 9.898 -17.812 -3.396 1 97.06 116 THR B O 1
ATOM 2376 N N . GLN B 1 117 ? 11.031 -18.359 -1.549 1 95.81 117 GLN B N 1
ATOM 2377 C CA . GLN B 1 117 ? 10.859 -17.094 -0.856 1 95.81 117 GLN B CA 1
ATOM 2378 C C . GLN B 1 117 ? 12.195 -16.531 -0.398 1 95.81 117 GLN B C 1
ATOM 2380 O O . GLN B 1 117 ? 13.062 -17.266 0.075 1 95.81 117 GLN B O 1
ATOM 2385 N N . THR B 1 118 ? 12.328 -15.273 -0.523 1 91.81 118 THR B N 1
ATOM 2386 C CA . THR B 1 118 ? 13.562 -14.617 -0.108 1 91.81 118 THR B CA 1
ATOM 2387 C C . THR B 1 118 ? 13.75 -14.734 1.401 1 91.81 118 THR B C 1
ATOM 2389 O O . THR B 1 118 ? 12.789 -14.953 2.141 1 91.81 118 THR B O 1
ATOM 2392 N N . GLU B 1 119 ? 14.984 -14.555 1.887 1 89.44 119 GLU B N 1
ATOM 2393 C CA . GLU B 1 119 ? 15.438 -14.812 3.252 1 89.44 119 GLU B CA 1
ATOM 2394 C C . GLU B 1 119 ? 14.672 -13.961 4.258 1 89.44 119 GLU B C 1
ATOM 2396 O O . GLU B 1 119 ? 14.312 -14.438 5.34 1 89.44 119 GLU B O 1
ATOM 2401 N N . THR B 1 120 ? 14.352 -12.797 3.967 1 88.25 120 THR B N 1
ATOM 2402 C CA . THR B 1 120 ? 13.82 -11.875 4.965 1 88.25 120 THR B CA 1
ATOM 2403 C C . THR B 1 120 ? 12.297 -11.805 4.879 1 88.25 120 THR B C 1
ATOM 2405 O O . THR B 1 120 ? 11.656 -11.117 5.68 1 88.25 120 THR B O 1
ATOM 2408 N N . ASN B 1 121 ? 11.734 -12.516 3.951 1 90.56 121 ASN B N 1
ATOM 2409 C CA . ASN B 1 121 ? 10.281 -12.484 3.791 1 90.56 121 ASN B CA 1
ATOM 2410 C C . ASN B 1 121 ? 9.602 -13.562 4.633 1 90.56 121 ASN B C 1
ATOM 2412 O O . ASN B 1 121 ? 9.016 -14.5 4.09 1 90.56 121 ASN B O 1
ATOM 2416 N N . TYR B 1 122 ? 9.57 -13.367 5.902 1 90.75 122 TYR B N 1
ATOM 2417 C CA . TYR B 1 122 ? 9.102 -14.367 6.859 1 90.75 122 TYR B CA 1
ATOM 2418 C C . TYR B 1 122 ? 7.613 -14.633 6.688 1 90.75 122 TYR B C 1
ATOM 2420 O O . TYR B 1 122 ? 7.16 -15.773 6.828 1 90.75 122 TYR B O 1
ATOM 2428 N N . ARG B 1 123 ? 6.93 -13.578 6.383 1 90.12 123 ARG B N 1
ATOM 2429 C CA . ARG B 1 123 ? 5.492 -13.734 6.191 1 90.12 123 ARG B CA 1
ATOM 2430 C C . ARG B 1 123 ? 5.191 -14.672 5.023 1 90.12 123 ARG B C 1
ATOM 2432 O O . ARG B 1 123 ? 4.352 -15.562 5.137 1 90.12 123 ARG B O 1
ATOM 2439 N N . ALA B 1 124 ? 5.891 -14.484 3.93 1 93.56 124 ALA B N 1
ATOM 2440 C CA . ALA B 1 124 ? 5.703 -15.344 2.764 1 93.56 124 ALA B CA 1
ATOM 2441 C C . ALA B 1 124 ? 6.141 -16.781 3.062 1 93.56 124 ALA B C 1
ATOM 2443 O O . ALA B 1 124 ? 5.473 -17.734 2.664 1 93.56 124 ALA B O 1
ATOM 2444 N N . GLN B 1 125 ? 7.262 -16.891 3.76 1 95.38 125 GLN B N 1
ATOM 2445 C CA . GLN B 1 125 ? 7.758 -18.219 4.109 1 95.38 125 GLN B CA 1
ATOM 2446 C C . GLN B 1 125 ? 6.711 -19.016 4.895 1 95.38 125 GLN B C 1
ATOM 2448 O O . GLN B 1 125 ? 6.426 -20.172 4.57 1 95.38 125 GLN B O 1
ATOM 2453 N N . SER B 1 126 ? 6.184 -18.391 5.906 1 95.56 126 SER B N 1
ATOM 2454 C CA . SER B 1 126 ? 5.156 -19.047 6.715 1 95.56 126 SER B CA 1
ATOM 2455 C C . SER B 1 126 ? 3.922 -19.375 5.883 1 95.56 126 SER B C 1
ATOM 2457 O O . SER B 1 126 ? 3.365 -20.469 5.992 1 95.56 126 SER B O 1
ATOM 2459 N N . PHE B 1 127 ? 3.488 -18.5 5.051 1 96.44 127 PHE B N 1
ATOM 2460 C CA . PHE B 1 127 ? 2.318 -18.656 4.195 1 96.44 127 PHE B CA 1
ATOM 2461 C C . PHE B 1 127 ? 2.498 -19.859 3.264 1 96.44 127 PHE B C 1
ATOM 2463 O O . PHE B 1 127 ? 1.634 -20.734 3.193 1 96.44 127 PHE B O 1
ATOM 2470 N N . TRP B 1 128 ? 3.609 -19.875 2.533 1 97.44 128 TRP B N 1
ATOM 2471 C CA . TRP B 1 128 ? 3.811 -20.891 1.509 1 97.44 128 TRP B CA 1
ATOM 2472 C C . TRP B 1 128 ? 4.039 -22.25 2.141 1 97.44 128 TRP B C 1
ATOM 2474 O O . TRP B 1 128 ? 3.52 -23.266 1.658 1 97.44 128 TRP B O 1
ATOM 2484 N N . ARG B 1 129 ? 4.809 -22.281 3.207 1 97.31 129 ARG B N 1
ATOM 2485 C CA . ARG B 1 129 ? 5.004 -23.531 3.914 1 97.31 129 ARG B CA 1
ATOM 2486 C C . ARG B 1 129 ? 3.668 -24.141 4.34 1 97.31 129 ARG B C 1
ATOM 2488 O O . ARG B 1 129 ? 3.402 -25.312 4.082 1 97.31 129 ARG B O 1
ATOM 2495 N N . LYS B 1 130 ? 2.852 -23.328 4.934 1 97.19 130 LYS B N 1
ATOM 2496 C CA . LYS B 1 130 ? 1.546 -23.797 5.395 1 97.19 130 LYS B CA 1
ATOM 2497 C C . LYS B 1 130 ? 0.668 -24.219 4.223 1 97.19 130 LYS B C 1
ATOM 2499 O O . LYS B 1 130 ? 0.024 -25.281 4.277 1 97.19 130 LYS B O 1
ATOM 2504 N N . THR B 1 131 ? 0.605 -23.453 3.23 1 97.75 131 THR B N 1
ATOM 2505 C CA . THR B 1 131 ? -0.233 -23.688 2.061 1 97.75 131 THR B CA 1
ATOM 2506 C C . THR B 1 131 ? 0.177 -24.984 1.355 1 97.75 131 THR B C 1
ATOM 2508 O O . THR B 1 131 ? -0.67 -25.812 1.041 1 97.75 131 THR B O 1
ATOM 2511 N N . ILE B 1 132 ? 1.446 -25.172 1.163 1 98.19 132 ILE B N 1
ATOM 2512 C CA . ILE B 1 132 ? 1.96 -26.328 0.442 1 98.19 132 ILE B CA 1
ATOM 2513 C C . ILE B 1 132 ? 1.775 -27.578 1.289 1 98.19 132 ILE B C 1
ATOM 2515 O O . ILE B 1 132 ? 1.438 -28.656 0.766 1 98.19 132 ILE B O 1
ATOM 2519 N N . LYS B 1 133 ? 2.066 -27.438 2.578 1 97.88 133 LYS B N 1
ATOM 2520 C CA . LYS B 1 133 ? 1.854 -28.562 3.488 1 97.88 133 LYS B CA 1
ATOM 2521 C C . LYS B 1 133 ? 0.422 -29.094 3.395 1 97.88 133 LYS B C 1
ATOM 2523 O O . LYS B 1 133 ? 0.203 -30.297 3.258 1 97.88 133 LYS B O 1
ATOM 2528 N N . LEU B 1 134 ? -0.488 -28.219 3.436 1 96.62 134 LEU B N 1
ATOM 2529 C CA . LEU B 1 134 ? -1.896 -28.594 3.361 1 96.62 134 LEU B CA 1
ATOM 2530 C C . LEU B 1 134 ? -2.238 -29.156 1.984 1 96.62 134 LEU B C 1
ATOM 2532 O O . LEU B 1 134 ? -2.932 -30.172 1.877 1 96.62 134 LEU B O 1
ATOM 2536 N N . TYR B 1 135 ? -1.729 -28.562 0.927 1 97.44 135 TYR B N 1
ATOM 2537 C CA . TYR B 1 135 ? -2.031 -28.922 -0.452 1 97.44 135 TYR B CA 1
ATOM 2538 C C . TYR B 1 135 ? -1.526 -30.328 -0.766 1 97.44 135 TYR B C 1
ATOM 2540 O O . TYR B 1 135 ? -2.176 -31.078 -1.498 1 97.44 135 TYR B O 1
ATOM 2548 N N . THR B 1 136 ? -0.43 -30.688 -0.22 1 97.38 136 THR B N 1
ATOM 2549 C CA . THR B 1 136 ? 0.242 -31.922 -0.603 1 97.38 136 THR B CA 1
ATOM 2550 C C . THR B 1 136 ? 0.039 -33 0.458 1 97.38 136 THR B C 1
ATOM 2552 O O . THR B 1 136 ? 0.609 -34.094 0.362 1 97.38 136 THR B O 1
ATOM 2555 N N . ASP B 1 137 ? -0.729 -32.656 1.476 1 96.56 137 ASP B N 1
ATOM 2556 C CA . ASP B 1 137 ? -0.854 -33.562 2.621 1 96.56 137 ASP B CA 1
ATOM 2557 C C . ASP B 1 137 ? 0.517 -33.906 3.195 1 96.56 137 ASP B C 1
ATOM 2559 O O . ASP B 1 137 ? 0.838 -35.094 3.363 1 96.56 137 ASP B O 1
ATOM 2563 N N . ASN B 1 138 ? 1.329 -32.844 3.234 1 96.38 138 ASN B N 1
ATOM 2564 C CA . ASN B 1 138 ? 2.646 -32.875 3.861 1 96.38 138 ASN B CA 1
ATOM 2565 C C . ASN B 1 138 ? 3.656 -33.625 3.004 1 96.38 138 ASN B C 1
ATOM 2567 O O . ASN B 1 138 ? 4.715 -34.031 3.494 1 96.38 138 ASN B O 1
ATOM 2571 N N . LYS B 1 139 ? 3.295 -33.875 1.795 1 96.94 139 LYS B N 1
ATOM 2572 C CA . LYS B 1 139 ? 4.215 -34.562 0.878 1 96.94 139 LYS B CA 1
ATOM 2573 C C . LYS B 1 139 ? 4.984 -33.531 0.036 1 96.94 139 LYS B C 1
ATOM 2575 O O . LYS B 1 139 ? 4.773 -33.438 -1.176 1 96.94 139 LYS B O 1
ATOM 2580 N N . PHE B 1 140 ? 5.84 -32.812 0.594 1 97.94 140 PHE B N 1
ATOM 2581 C CA . PHE B 1 140 ? 6.723 -31.859 -0.066 1 97.94 140 PHE B CA 1
ATOM 2582 C C . PHE B 1 140 ? 8.094 -31.844 0.603 1 97.94 140 PHE B C 1
ATOM 2584 O O . PHE B 1 140 ? 8.266 -32.375 1.695 1 97.94 140 PHE B O 1
ATOM 2591 N N . GLU B 1 141 ? 9.055 -31.375 -0.054 1 97.75 141 GLU B N 1
ATOM 2592 C CA . GLU B 1 141 ? 10.383 -31.141 0.498 1 97.75 141 GLU B CA 1
ATOM 2593 C C . GLU B 1 141 ? 10.641 -29.672 0.755 1 97.75 141 GLU B C 1
ATOM 2595 O O . GLU B 1 141 ? 10.18 -28.812 -0.009 1 97.75 141 GLU B O 1
ATOM 2600 N N . GLU B 1 142 ? 11.297 -29.344 1.825 1 97.56 142 GLU B N 1
ATOM 2601 C CA . GLU B 1 142 ? 11.664 -27.969 2.16 1 97.56 142 GLU B CA 1
ATOM 2602 C C . GLU B 1 142 ? 13.148 -27.859 2.508 1 97.56 142 GLU B C 1
ATOM 2604 O O . GLU B 1 142 ? 13.688 -28.719 3.211 1 97.56 142 GLU B O 1
ATOM 2609 N N . TYR B 1 143 ? 13.781 -26.953 1.937 1 97.06 143 TYR B N 1
ATOM 2610 C CA . TYR B 1 143 ? 15.188 -26.703 2.23 1 97.06 143 TYR B CA 1
ATOM 2611 C C . TYR B 1 143 ? 15.555 -25.25 2.008 1 97.06 143 TYR B C 1
ATOM 2613 O O . TYR B 1 143 ? 14.727 -24.453 1.533 1 97.06 143 TYR B O 1
ATOM 2621 N N . TYR B 1 144 ? 16.656 -24.812 2.506 1 95.69 144 TYR B N 1
ATOM 2622 C CA . TYR B 1 144 ? 17.219 -23.5 2.227 1 95.69 144 TYR B CA 1
ATOM 2623 C C . TYR B 1 144 ? 18.312 -23.594 1.161 1 95.69 144 TYR B C 1
ATOM 2625 O O . TYR B 1 144 ? 19.125 -24.516 1.179 1 95.69 144 TYR B O 1
ATOM 2633 N N . ASP B 1 145 ? 18.203 -22.672 0.2 1 93.88 145 ASP B N 1
ATOM 2634 C CA . ASP B 1 145 ? 19.203 -22.75 -0.863 1 93.88 145 ASP B CA 1
ATOM 2635 C C . ASP B 1 145 ? 20.453 -21.938 -0.505 1 93.88 145 ASP B C 1
ATOM 2637 O O . ASP B 1 145 ? 20.609 -21.5 0.639 1 93.88 145 ASP B O 1
ATOM 2641 N N . GLU B 1 146 ? 21.375 -21.828 -1.428 1 90.81 146 GLU B N 1
ATOM 2642 C CA . GLU B 1 146 ? 22.672 -21.219 -1.185 1 90.81 146 GLU B CA 1
ATOM 2643 C C . GLU B 1 146 ? 22.547 -19.75 -0.8 1 90.81 146 GLU B C 1
ATOM 2645 O O . GLU B 1 146 ? 23.422 -19.203 -0.116 1 90.81 146 GLU B O 1
ATOM 2650 N N . GLN B 1 147 ? 21.516 -19.141 -1.181 1 91.88 147 GLN B N 1
ATOM 2651 C CA . GLN B 1 147 ? 21.266 -17.734 -0.864 1 91.88 147 GLN B CA 1
ATOM 2652 C C . GLN B 1 147 ? 20.391 -17.594 0.372 1 91.88 147 GLN B C 1
ATOM 2654 O O . GLN B 1 147 ? 19.859 -16.516 0.642 1 91.88 147 GLN B O 1
ATOM 2659 N N . ARG B 1 148 ? 20.234 -18.75 1.053 1 90.25 148 ARG B N 1
ATOM 2660 C CA . ARG B 1 148 ? 19.453 -18.812 2.279 1 90.25 148 ARG B CA 1
ATOM 2661 C C . ARG B 1 148 ? 17.984 -18.5 2.004 1 90.25 148 ARG B C 1
ATOM 2663 O O . ARG B 1 148 ? 17.281 -18.016 2.885 1 90.25 148 ARG B O 1
ATOM 2670 N N . ARG B 1 149 ? 17.609 -18.703 0.83 1 93.94 149 ARG B N 1
ATOM 2671 C CA . ARG B 1 149 ? 16.188 -18.625 0.514 1 93.94 149 ARG B CA 1
ATOM 2672 C C . ARG B 1 149 ? 15.461 -19.891 0.942 1 93.94 149 ARG B C 1
ATOM 2674 O O . ARG B 1 149 ? 16.031 -20.984 0.865 1 93.94 149 ARG B O 1
ATOM 2681 N N . SER B 1 150 ? 14.195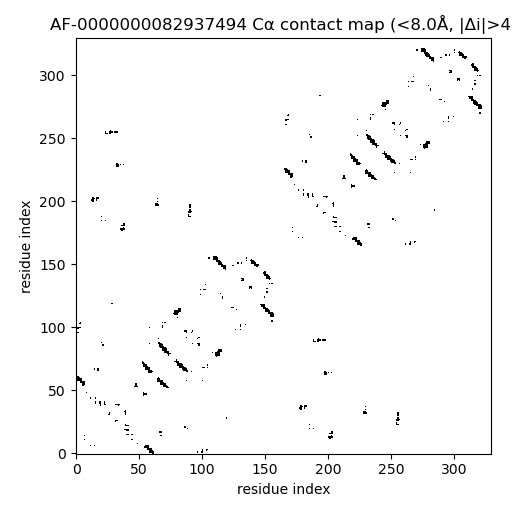 -19.734 1.355 1 96.12 150 SER B N 1
ATOM 2682 C CA . SER B 1 150 ? 13.336 -20.875 1.666 1 96.12 150 SER B CA 1
ATOM 2683 C C . SER B 1 150 ? 12.727 -21.469 0.401 1 96.12 150 SER B C 1
ATOM 2685 O O . SER B 1 150 ? 12.172 -20.734 -0.427 1 96.12 150 SER B O 1
ATOM 2687 N N . VAL B 1 151 ? 12.883 -22.781 0.271 1 97.31 151 VAL B N 1
ATOM 2688 C CA . VAL B 1 151 ? 12.422 -23.453 -0.943 1 97.31 151 VAL B CA 1
ATOM 2689 C C . VAL B 1 151 ? 11.508 -24.609 -0.577 1 97.31 151 VAL B C 1
ATOM 2691 O O . VAL B 1 151 ? 11.844 -25.422 0.297 1 97.31 151 VAL B O 1
ATOM 2694 N N . GLN B 1 152 ? 10.383 -24.703 -1.19 1 98.25 152 GLN B N 1
ATOM 2695 C CA . GLN B 1 152 ? 9.516 -25.875 -1.146 1 98.25 152 GLN B CA 1
ATOM 2696 C C . GLN B 1 152 ? 9.352 -26.484 -2.533 1 98.25 152 GLN B C 1
ATOM 2698 O O . GLN B 1 152 ? 9.18 -25.766 -3.52 1 98.25 152 GLN B O 1
ATOM 2703 N N . THR B 1 153 ? 9.477 -27.828 -2.604 1 97.38 153 THR B N 1
ATOM 2704 C CA . THR B 1 153 ? 9.25 -28.531 -3.859 1 97.38 153 THR B CA 1
ATOM 2705 C C . THR B 1 153 ? 8.219 -29.641 -3.676 1 97.38 153 THR B C 1
ATOM 2707 O O . THR B 1 153 ? 8.172 -30.266 -2.619 1 97.38 153 THR B O 1
ATOM 2710 N N . PHE B 1 154 ? 7.434 -29.875 -4.707 1 97.81 154 PHE B N 1
ATOM 2711 C CA . PHE B 1 154 ? 6.434 -30.938 -4.656 1 97.81 154 PHE B CA 1
ATOM 2712 C C . PHE B 1 154 ? 5.961 -31.297 -6.059 1 97.81 154 PHE B C 1
ATOM 2714 O O . PHE B 1 154 ? 6.262 -30.594 -7.023 1 97.81 154 PHE B O 1
ATOM 2721 N N . VAL B 1 155 ? 5.305 -32.438 -6.129 1 96.12 155 VAL B N 1
ATOM 2722 C CA . VAL B 1 155 ? 4.719 -32.906 -7.379 1 96.12 155 VAL B CA 1
ATOM 2723 C C . VAL B 1 155 ? 3.213 -33.094 -7.203 1 96.12 155 VAL B C 1
ATOM 2725 O O . VAL B 1 155 ? 2.762 -33.688 -6.215 1 96.12 155 VAL B O 1
ATOM 2728 N N . ASN B 1 156 ? 2.432 -32.531 -8.102 1 95.56 156 ASN B N 1
ATOM 2729 C CA . ASN B 1 156 ? 0.987 -32.656 -7.941 1 95.56 156 ASN B CA 1
ATOM 2730 C C . ASN B 1 156 ? 0.367 -33.438 -9.086 1 95.56 156 ASN B C 1
ATOM 2732 O O . ASN B 1 156 ? -0.812 -33.281 -9.406 1 95.56 156 ASN B O 1
ATOM 2736 N N . MET B 1 157 ? 1.035 -34.188 -9.766 1 85.56 157 MET B N 1
ATOM 2737 C CA . MET B 1 157 ? 0.478 -35.062 -10.797 1 85.56 157 MET B CA 1
ATOM 2738 C C . MET B 1 157 ? 0.436 -36.5 -10.32 1 85.56 157 MET B C 1
ATOM 2740 O O . MET B 1 157 ? 1.201 -36.906 -9.438 1 85.56 157 MET B O 1
ATOM 2744 N N . GLU B 1 158 ? -0.806 -37.219 -10.555 1 69.56 158 GLU B N 1
ATOM 2745 C CA . GLU B 1 158 ? -0.889 -38.656 -10.25 1 69.56 158 GLU B CA 1
ATOM 2746 C C . GLU B 1 158 ? 0.274 -39.438 -10.875 1 69.56 158 GLU B C 1
ATOM 2748 O O . GLU B 1 158 ? 0.616 -39.219 -12.039 1 69.56 158 GLU B O 1
ATOM 2753 N N . ILE B 1 159 ? 1.186 -39.812 -10.07 1 55.94 159 ILE B N 1
ATOM 2754 C CA . ILE B 1 159 ? 2.209 -40.719 -10.578 1 55.94 159 ILE B CA 1
ATOM 2755 C C . ILE B 1 159 ? 1.57 -42.062 -10.953 1 55.94 159 ILE B C 1
ATOM 2757 O O . ILE B 1 159 ? 0.821 -42.625 -10.164 1 55.94 159 ILE B O 1
ATOM 2761 N N . GLU B 1 160 ? 1.107 -42.281 -12.164 1 47.62 160 GLU B N 1
ATOM 2762 C CA . GLU B 1 160 ? 0.584 -43.562 -12.625 1 47.62 160 GLU B CA 1
ATOM 2763 C C . GLU B 1 160 ? 1.235 -44.719 -11.875 1 47.62 160 GLU B C 1
ATOM 2765 O O . GLU B 1 160 ? 0.682 -45.812 -11.828 1 47.62 160 GLU B O 1
ATOM 2770 N N . GLY B 1 161 ? 2.418 -44.719 -11.5 1 43.56 161 GLY B N 1
ATOM 2771 C CA . GLY B 1 161 ? 3.039 -46 -11.172 1 43.56 161 GLY B CA 1
ATOM 2772 C C . GLY B 1 161 ? 2.445 -46.656 -9.938 1 43.56 161 GLY B C 1
ATOM 2773 O O . GLY B 1 161 ? 2.818 -47.781 -9.586 1 43.56 161 GLY B O 1
ATOM 2774 N N . GLU B 1 162 ? 1.938 -45.969 -8.961 1 42.16 162 GLU B N 1
ATOM 2775 C CA . GLU B 1 162 ? 1.74 -46.812 -7.785 1 42.16 162 GLU B CA 1
ATOM 2776 C C . GLU B 1 162 ? 0.446 -47.625 -7.891 1 42.16 162 GLU B C 1
ATOM 2778 O O . GLU B 1 162 ? -0.593 -47.188 -7.375 1 42.16 162 GLU B O 1
ATOM 2783 N N . LYS B 1 163 ? 0.003 -47.938 -9.094 1 40.44 163 LYS B N 1
ATOM 2784 C CA . LYS B 1 163 ? -0.885 -49.094 -9.148 1 40.44 163 LYS B CA 1
ATOM 2785 C C . LYS B 1 163 ? -0.265 -50.281 -8.438 1 40.44 163 LYS B C 1
ATOM 2787 O O . LYS B 1 163 ? 0.814 -50.75 -8.812 1 40.44 163 LYS B O 1
ATOM 2792 N N . VAL B 1 164 ? -0.384 -50.469 -7.117 1 36.41 164 VAL B N 1
ATOM 2793 C CA . VAL B 1 164 ? -0.1 -51.75 -6.484 1 36.41 164 VAL B CA 1
ATOM 2794 C C . VAL B 1 164 ? -0.694 -52.875 -7.32 1 36.41 164 VAL B C 1
ATOM 2796 O O . VAL B 1 164 ? -1.895 -52.875 -7.602 1 36.41 164 VAL B O 1
ATOM 2799 N N . CYS B 1 165 ? 0.23 -53.625 -8.016 1 28.66 165 CYS B N 1
ATOM 2800 C CA . CYS B 1 165 ? -0.098 -54.969 -8.414 1 28.66 165 CYS B CA 1
ATOM 2801 C C . CYS B 1 165 ? -0.627 -55.781 -7.23 1 28.66 165 CYS B C 1
ATOM 2803 O O . CYS B 1 165 ? -0.174 -55.594 -6.098 1 28.66 165 CYS B O 1
#

Nearest PDB structures (foldseek):
  3exn-assembly1_A  TM=7.501E-01  e=2.756E-06  Thermus thermophilus HB8
  2r7h-assembly1_B  TM=6.400E-01  e=5.947E-06  Oleidesulfovibrio alaskensis G20
  2r7h-assembly1_A  TM=5.982E-01  e=9.546E-06  Oleidesulfovibrio alaskensis G20
  4xpd-assembly1_C  TM=6.011E-01  e=2.069E-04  Saccharomyces cerevisiae
  8gxk-assembly2_C  TM=6.097E-01  e=3.131E-04  Pseudomonas jinjuensis

Foldseek 3Di:
DKDWAWQDPVCLVVQFVLVQVVCVVCCVVVVFDADPVRTRTDVCSVCCHVPPQKTKIFIDDPNDGFWIWIKGQDPPDPWGIETPDTDGDPVCPPVCSSLVVVLVVDVVDFIKYKYKAAQVPVVVLVVCVVSVCVSQVNAWDWDADPNRIIMIIDGDDPPVPPPPD/DKDWAWQDPVCLVVQFVQVQVVCVVCCVVVVFDADPVRTRTDVCSVCCHVPPQKTKIFIDDPNDGFWIWIKGQDPPDPWGIETPDTDGPPVCPPVCSSLVVVLVVDVVDFIKYKYKAAQVPVVVLVVVVVSVCVSQVNAWDWDADPNRIIMIIDGDDPPVPPPPD

InterPro domains:
  IPR000182 GNAT domain [PF00583] (37-130)
  IPR016181 Acyl-CoA N-acyltransferase [SSF55729] (2-130)

Organism: NCBI:txid1808955